Protein 9JDD (pdb70)

Structure (mmCIF, N/CA/C/O backbone):
data_9JDD
#
_entry.id   9JDD
#
_cell.length_a   117.385
_cell.length_b   117.385
_cell.length_c   141.493
_cell.angle_alpha   90.000
_cell.angle_beta   90.000
_cell.angle_gamma   120.000
#
_symmetry.space_group_name_H-M   'P 65 2 2'
#
loop_
_entity.id
_entity.type
_entity.pdbx_description
1 polymer 'Peptidase C39-like domain-containing protein'
2 polymer BtaiB
3 non-polymer GLYCEROL
4 non-polymer 'CALCIUM ION'
5 water water
#
loop_
_atom_site.group_PDB
_atom_site.id
_atom_site.type_symbol
_atom_site.label_atom_id
_atom_site.label_alt_id
_atom_site.label_comp_id
_atom_site.label_asym_id
_atom_site.label_entity_id
_atom_site.label_seq_id
_atom_site.pdbx_PDB_ins_code
_atom_site.Cartn_x
_atom_site.Cartn_y
_atom_site.Cartn_z
_atom_site.occupancy
_atom_site.B_iso_or_equiv
_atom_site.auth_seq_id
_atom_site.auth_comp_id
_atom_site.auth_asym_id
_atom_site.auth_atom_id
_atom_site.pdbx_PDB_model_num
ATOM 1 N N . GLY A 1 10 ? -69.90500 20.05000 -6.54200 1.000 62.06000 424 GLY A N 1
ATOM 2 C CA . GLY A 1 10 ? -70.15500 19.00200 -7.52400 1.000 62.83000 424 GLY A CA 1
ATOM 3 C C . GLY A 1 10 ? -69.13600 18.96800 -8.65400 1.000 66.14000 424 GLY A C 1
ATOM 4 O O . GLY A 1 10 ? -68.15300 19.70800 -8.61200 1.000 64.03000 424 GLY A O 1
ATOM 5 N N . VAL A 1 11 ? -69.35700 18.13100 -9.67600 1.000 59.39000 425 VAL A N 1
ATOM 6 C CA . VAL A 1 11 ? -68.42700 18.06600 -10.80400 1.000 53.19000 425 VAL A CA 1
ATOM 7 C C . VAL A 1 11 ? -68.71600 19.22700 -11.75300 1.000 61.27000 425 VAL A C 1
ATOM 8 O O . VAL A 1 11 ? -69.87200 19.64600 -11.92700 1.000 67.16000 425 VAL A O 1
ATOM 12 N N . CYS A 1 12 ? -67.65200 19.78500 -12.35200 1.000 50.46000 426 CYS A N 1
ATOM 13 C CA . CYS A 1 12 ? -67.81300 20.93400 -13.24800 1.000 47.73000 426 CYS A CA 1
ATOM 14 C C . CYS A 1 12 ? -68.32500 20.47500 -14.61200 1.000 48.31000 426 CYS A C 1
ATOM 15 O O . CYS A 1 12 ? -67.77300 19.51800 -15.18200 1.000 42.03000 426 CYS A O 1
ATOM 18 N N . PRO A 1 13 ? -69.35100 21.14900 -15.16700 1.000 48.90000 427 PRO A N 1
ATOM 19 C CA . PRO A 1 13 ? -69.83800 20.81300 -16.52700 1.000 56.95000 427 PRO A CA 1
ATOM 20 C C . PRO A 1 13 ? -68.77500 20.91600 -17.60400 1.000 60.03000 427 PRO A C 1
ATOM 21 O O . PRO A 1 13 ? -68.69700 20.05300 -18.49800 1.000 59.09000 427 PRO A O 1
ATOM 25 N N . LEU A 1 14 ? -67.94900 21.96800 -17.52400 1.000 47.99000 428 LEU A N 1
ATOM 26 C CA . LEU A 1 14 ? -66.98100 22.31300 -18.56300 1.000 42.71000 428 LEU A CA 1
ATOM 27 C C . LEU A 1 14 ? -65.79100 21.36300 -18.56000 1.000 51.75000 428 LEU A C 1
ATOM 28 O O . LEU A 1 14 ? -65.41000 20.83400 -19.60700 1.000 44.46000 428 LEU A O 1
ATOM 33 N N . CYS A 1 15 ? -65.14800 21.16900 -17.39600 1.000 47.62000 429 CYS A N 1
ATOM 34 C CA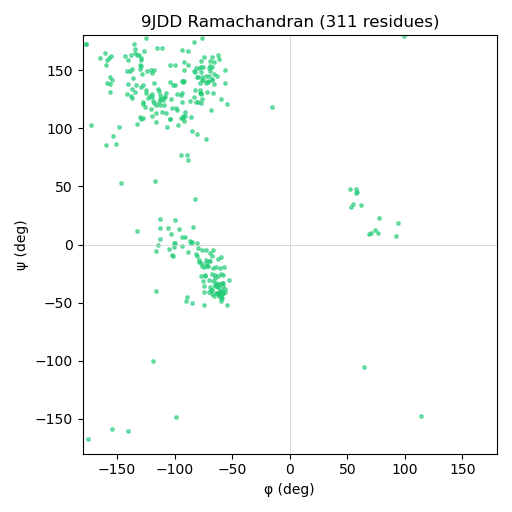 . CYS A 1 15 ? -63.92900 20.38300 -17.39400 1.000 35.92000 429 CYS A CA 1
ATOM 35 C C . CYS A 1 15 ? -64.16500 18.96500 -16.90600 1.000 41.25000 429 CYS A C 1
ATOM 36 O O . CYS A 1 15 ? -63.26100 18.13700 -17.02900 1.000 37.41000 429 CYS A O 1
ATOM 39 N N . GLY A 1 16 ? -65.34800 18.66500 -16.36000 1.000 43.60000 430 GLY A N 1
ATOM 40 C CA . GLY A 1 16 ? -65.60400 17.30000 -15.93400 1.000 42.88000 430 GLY A CA 1
ATOM 41 C C . GLY A 1 16 ? -64.89700 16.84600 -14.66800 1.000 62.04000 430 GLY A C 1
ATOM 42 O O . GLY A 1 16 ? -64.88300 15.63900 -14.38600 1.000 45.16000 430 GLY A O 1
ATOM 43 N N . LYS A 1 17 ? -64.30100 17.75700 -13.88600 1.000 41.78000 431 LYS A N 1
ATOM 44 C CA . LYS A 1 17 ? -63.68900 17.38900 -12.61000 1.000 37.58000 431 LYS A CA 1
ATOM 45 C C . LYS A 1 17 ? -64.18200 18.34300 -11.53300 1.000 31.89000 431 LYS A C 1
ATOM 46 O O . LYS A 1 17 ? -64.76100 19.38700 -11.83100 1.000 35.85000 431 LYS A O 1
ATOM 52 N N . LYS A 1 18 ? -64.01700 17.95800 -10.27200 1.000 33.81000 432 LYS A N 1
ATOM 53 C CA . LYS A 1 18 ? -64.34300 18.90600 -9.21000 1.000 34.94000 432 LYS A CA 1
ATOM 54 C C . LYS A 1 18 ? -63.28400 20.01100 -9.20000 1.000 24.42000 432 LYS A C 1
ATOM 55 O O . LYS A 1 18 ? -62.10500 19.75400 -9.45900 1.000 30.06000 432 LYS A O 1
ATOM 61 N N . HIS A 1 19 ? -63.71800 21.24800 -8.97700 1.000 29.42000 433 HIS A N 1
ATOM 62 C CA . HIS A 1 19 ? -62.76600 22.31000 -8.66100 1.000 28.30000 433 HIS A CA 1
ATOM 63 C C . HIS A 1 19 ? -62.31200 22.15200 -7.21200 1.000 28.37000 433 HIS A C 1
ATOM 64 O O . HIS A 1 19 ? -63.08900 21.73200 -6.34800 1.000 26.37000 433 HIS A O 1
ATOM 71 N N . ILE A 1 20 ? -61.03300 22.46400 -6.94700 1.000 20.89000 434 ILE A N 1
ATOM 72 C CA . ILE A 1 20 ? -60.42200 22.16600 -5.65500 1.000 22.16000 434 ILE A CA 1
ATOM 73 C C . ILE A 1 20 ? -59.66200 23.40700 -5.19500 1.000 20.95000 434 ILE A C 1
ATOM 74 O O . ILE A 1 20 ? -58.94900 24.01700 -5.99900 1.000 19.24000 434 ILE A O 1
ATOM 79 N N . ASP A 1 21 ? -59.77900 23.75400 -3.90900 1.000 19.02000 435 ASP A N 1
ATOM 80 C CA . ASP A 1 21 ? -58.97500 24.87400 -3.39000 1.000 24.16000 435 ASP A CA 1
ATOM 81 C C . ASP A 1 21 ? -58.69400 24.53200 -1.92900 1.000 19.96000 435 ASP A C 1
ATOM 82 O O . ASP A 1 21 ? -59.57600 24.63300 -1.07000 1.000 22.64000 435 ASP A O 1
ATOM 87 N N . LEU A 1 22 ? -57.50100 24.05300 -1.66900 1.000 15.28000 436 LEU A N 1
ATOM 88 C CA . LEU A 1 22 ? -57.11900 23.58400 -0.33900 1.000 15.52000 436 LEU A CA 1
ATOM 89 C C . LEU A 1 22 ? -56.61500 24.71900 0.55200 1.000 17.85000 436 LEU A C 1
ATOM 90 O O . LEU A 1 22 ? -56.22900 24.45200 1.69800 1.000 15.16000 436 LEU A O 1
ATOM 95 N N . ARG A 1 23 ? -56.59800 25.98200 0.06200 1.000 18.19000 437 ARG A N 1
ATOM 96 C CA . ARG A 1 23 ? -55.85100 27.01900 0.80800 1.000 18.89000 437 ARG A CA 1
ATOM 97 C C . ARG A 1 23 ? -56.42100 27.23000 2.19600 1.000 19.54000 437 ARG A C 1
ATOM 98 O O . ARG A 1 23 ? -55.67300 27.49100 3.15600 1.000 20.42000 437 ARG A O 1
ATOM 106 N N . SER A 1 24 ? -57.74800 27.14000 2.32700 1.000 18.15000 438 SER A N 1
ATOM 107 C CA . SER A 1 24 ? -58.35300 27.41200 3.64100 1.000 22.22000 438 SER A CA 1
ATOM 108 C C . SER A 1 24 ? -58.02100 26.31900 4.66200 1.000 28.92000 438 SER A C 1
ATOM 109 O O . SER A 1 24 ? -58.11500 26.54600 5.88000 1.000 24.83000 438 SER A O 1
ATOM 112 N N . LYS A 1 25 ? -57.52000 25.17400 4.21900 1.000 19.83000 439 LYS A N 1
ATOM 113 C CA . LYS A 1 25 ? -57.09300 24.13100 5.13200 1.000 24.84000 439 LYS A CA 1
ATOM 114 C C . LYS A 1 25 ? -55.58200 23.99200 5.27900 1.000 26.13000 439 LYS A C 1
ATOM 115 O O . LYS A 1 25 ? -55.13200 23.10000 6.00300 1.000 24.04000 439 LYS A O 1
ATOM 121 N N . ILE A 1 26 ? -54.78000 24.74700 4.53400 1.000 17.06000 440 ILE A N 1
ATOM 122 C CA . ILE A 1 26 ? -53.34300 24.54900 4.52300 1.000 14.82000 440 ILE A CA 1
ATOM 123 C C . ILE A 1 26 ? -52.73300 25.92600 4.74400 1.000 17.02000 440 ILE A C 1
ATOM 124 O O . ILE A 1 26 ? -52.76800 26.76500 3.84200 1.000 19.22000 440 ILE A O 1
ATOM 129 N N . ASP A 1 27 ? -52.13900 26.14000 5.90600 1.000 16.94000 441 ASP A N 1
ATOM 130 C CA . ASP A 1 27 ? -51.53800 27.45300 6.14000 1.000 19.39000 441 ASP A CA 1
ATOM 131 C C . ASP A 1 27 ? -50.33100 27.68500 5.23000 1.000 17.71000 441 ASP A C 1
ATOM 132 O O . ASP A 1 27 ? -49.53100 26.77800 4.96900 1.000 14.81000 441 ASP A O 1
ATOM 137 N N . TYR A 1 28 ? -50.21100 28.92400 4.74600 1.000 15.93000 442 TYR A N 1
ATOM 138 C CA . TYR A 1 28 ? -49.09700 29.36700 3.92100 1.000 16.94000 442 TYR A CA 1
ATOM 139 C C . TYR A 1 28 ? -47.86300 29.57300 4.79300 1.000 19.86000 442 TYR A C 1
ATOM 140 O O . TYR A 1 28 ? -47.97800 29.88100 5.97800 1.000 17.04000 442 TYR A O 1
ATOM 149 N N . GLN A 1 29 ? -46.66600 29.43200 4.20500 1.000 16.52000 443 GLN A N 1
ATOM 150 C CA . GLN A 1 29 ? -45.41700 29.76600 4.89300 1.000 15.24000 443 GLN A CA 1
ATOM 151 C C . GLN A 1 29 ? -44.49100 30.51800 3.93100 1.000 16.34000 443 GLN A C 1
ATOM 152 O O . GLN A 1 29 ? -44.19900 30.00600 2.85600 1.000 17.31000 443 GLN A O 1
ATOM 158 N N . THR A 1 30 ? -44.00800 31.70300 4.30000 1.000 13.99000 444 THR A N 1
ATOM 159 C CA . THR A 1 30 ? -42.96800 32.35000 3.47300 1.000 13.56000 444 THR A CA 1
ATOM 160 C C . THR A 1 30 ? -41.58900 31.79200 3.83700 1.000 13.19000 444 THR A C 1
ATOM 161 O O . THR A 1 30 ? -41.34300 31.41000 4.99900 1.000 16.37000 444 THR A O 1
ATOM 165 N N . GLN A 1 31 ? -40.67100 31.74700 2.85400 1.000 15.89000 445 GLN A N 1
ATOM 166 C CA . GLN A 1 31 ? -39.30400 31.40200 3.24000 1.000 13.28000 445 GLN A CA 1
ATOM 167 C C . GLN A 1 31 ? -38.60800 32.57000 3.95800 1.000 14.55000 445 GLN A C 1
ATOM 168 O O . GLN A 1 31 ? -37.57500 32.34900 4.60500 1.000 16.91000 445 GLN A O 1
ATOM 174 N N . PHE A 1 32 ? -39.09500 33.80800 3.81500 1.000 12.36000 446 PHE A N 1
ATOM 175 C CA . PHE A 1 32 ? -38.42400 34.97800 4.46700 1.000 13.09000 446 PHE A CA 1
ATOM 176 C C . PHE A 1 32 ? -38.99000 35.16100 5.87200 1.000 13.34000 446 PHE A C 1
ATOM 177 O O . PHE A 1 32 ? -39.79500 36.05900 6.16800 1.000 16.18000 446 PHE A O 1
ATOM 185 N N . ASP A 1 33 ? -38.58200 34.22700 6.74000 1.000 13.93000 447 ASP A N 1
ATOM 186 C CA . ASP A 1 33 ? -39.13200 34.08800 8.09100 1.000 16.86000 447 ASP A CA 1
ATOM 187 C C . ASP A 1 33 ? -37.96800 33.73400 9.00200 1.000 14.51000 447 ASP A C 1
ATOM 188 O O . ASP A 1 33 ? -37.17400 32.83200 8.69300 1.000 15.03000 447 ASP A O 1
ATOM 193 N N . SER A 1 34 ? -37.84400 34.46800 10.10700 1.000 16.77000 448 SER A N 1
ATOM 194 C CA . SER A 1 34 ? -36.73800 34.21700 11.03800 1.000 20.34000 448 SER A CA 1
ATOM 195 C C . SER A 1 34 ? -36.76700 32.79100 11.59600 1.000 19.42000 448 SER A C 1
ATOM 196 O O . SER A 1 34 ? -35.76100 32.31800 12.12700 1.000 18.95000 448 SER A O 1
ATOM 199 N N . ARG A 1 35 ? -37.85200 32.03200 11.38700 1.000 16.67000 449 ARG A N 1
ATOM 200 C CA . ARG A 1 35 ? -37.82800 30.65000 11.86100 1.000 16.87000 449 ARG A CA 1
ATOM 201 C C . ARG A 1 35 ? -36.81100 29.82400 11.09000 1.000 22.13000 449 ARG A C 1
ATOM 202 O O . ARG A 1 35 ? -36.41600 28.76400 11.55500 1.000 18.87000 449 ARG A O 1
ATOM 210 N N . PHE A 1 36 ? -36.39500 30.25700 9.89100 1.000 16.12000 450 PHE A N 1
ATOM 211 C CA . PHE A 1 36 ? -35.40100 29.54000 9.12500 1.000 18.76000 450 PHE A CA 1
ATOM 212 C C . PHE A 1 36 ? -33.99200 30.05800 9.38200 1.000 24.42000 450 PHE A C 1
ATOM 213 O O . PHE A 1 36 ? -33.04000 29.50100 8.81600 1.000 28.17000 450 PHE A O 1
ATOM 221 N N . GLY A 1 37 ? -33.84700 31.08900 10.22200 1.000 26.06000 451 GLY A N 1
ATOM 222 C CA . GLY A 1 37 ? -32.52700 31.54500 10.62200 1.000 17.78000 451 GLY A CA 1
ATOM 223 C C . GLY A 1 37 ? -32.22900 32.93500 10.09700 1.000 20.06000 451 GLY A C 1
ATOM 224 O O . GLY A 1 37 ? -33.14000 33.77000 9.95500 1.000 19.28000 451 GLY A O 1
ATOM 225 N N . THR A 1 38 ? -30.94300 33.18200 9.80300 1.000 20.41000 452 THR A N 1
ATOM 226 C CA . THR A 1 38 ? -30.46400 34.48500 9.34100 1.000 24.60000 452 THR A CA 1
ATOM 227 C C . THR A 1 38 ? -30.84900 34.69500 7.86700 1.000 17.15000 452 THR A C 1
ATOM 228 O O . THR A 1 38 ? -31.34100 33.78200 7.17000 1.000 13.37000 452 THR A O 1
ATOM 232 N N . LYS A 1 39 ? -30.50300 35.87400 7.33100 1.000 19.22000 453 LYS A N 1
ATOM 233 C CA . LYS A 1 39 ? -30.84000 36.13100 5.92700 1.000 20.50000 453 LYS A CA 1
ATOM 234 C C . LYS A 1 39 ? -30.21200 35.10500 5.01400 1.000 20.80000 453 LYS A C 1
ATOM 235 O O . LYS A 1 39 ? -30.82700 34.66300 4.03000 1.000 17.69000 453 LYS A O 1
ATOM 241 N N . LYS A 1 40 ? -28.92700 34.76100 5.26800 1.000 16.95000 454 LYS A N 1
ATOM 242 C CA . LYS A 1 40 ? -28.26700 33.79100 4.39300 1.000 22.38000 454 LYS A CA 1
ATOM 243 C C . LYS A 1 40 ? -28.96100 32.44700 4.44200 1.000 18.51000 454 LYS A C 1
ATOM 244 O O . LYS A 1 40 ? -28.91500 31.69300 3.46500 1.000 18.88000 454 LYS A O 1
ATOM 250 N N . GLU A 1 41 ? -29.50500 32.08300 5.59800 1.000 16.32000 455 GLU A N 1
ATOM 251 C CA . GLU A 1 41 ? -30.25500 30.82200 5.66700 1.000 19.06000 455 GLU A CA 1
ATOM 252 C C . GLU A 1 41 ? -31.62600 30.92800 5.00400 1.000 19.02000 455 GLU A C 1
ATOM 253 O O . GLU A 1 41 ? -32.05000 29.99900 4.31200 1.000 17.29000 455 GLU A O 1
ATOM 259 N N . GLN A 1 42 ? -32.31800 32.04200 5.20900 1.000 15.94000 456 GLN A N 1
ATOM 260 C CA . GLN A 1 42 ? -33.59300 32.28300 4.50600 1.000 16.60000 456 GLN A CA 1
ATOM 261 C C . GLN A 1 42 ? -33.40000 32.26900 3.00900 1.000 19.99000 456 GLN A C 1
ATOM 262 O O . GLN A 1 42 ? -34.27000 31.81500 2.25500 1.000 17.75000 456 GLN A O 1
ATOM 268 N N . ASN A 1 43 ? -32.29100 32.84000 2.55800 1.000 14.10000 457 ASN A N 1
ATOM 269 C CA . ASN A 1 43 ? -31.96100 32.85500 1.13400 1.000 17.03000 457 ASN A CA 1
ATOM 270 C C . ASN A 1 43 ? -31.99300 31.46900 0.49300 1.000 19.76000 457 ASN A C 1
ATOM 271 O O . ASN A 1 43 ? -32.28600 31.33700 -0.70600 1.000 18.37000 457 ASN A O 1
ATOM 276 N N . VAL A 1 44 ? -31.68900 30.42200 1.24000 1.000 16.80000 458 VAL A N 1
ATOM 277 C CA . VAL A 1 44 ? -31.71800 29.07400 0.67100 1.000 16.94000 458 VAL A CA 1
ATOM 278 C C . VAL A 1 44 ? -32.83600 28.24200 1.29300 1.000 18.10000 458 VAL A C 1
ATOM 279 O O . VAL A 1 44 ? -32.83600 27.01400 1.17400 1.000 20.84000 458 VAL A O 1
ATOM 283 N N . ALA A 1 45 ? -33.85100 28.87600 1.85800 1.000 17.45000 459 ALA A N 1
ATOM 284 C CA . ALA A 1 45 ? -34.87000 28.11400 2.59800 1.000 17.44000 459 ALA A CA 1
ATOM 285 C C . ALA A 1 45 ? -36.13900 27.77500 1.77600 1.000 17.96000 459 ALA A C 1
ATOM 286 O O . ALA A 1 45 ? -37.16700 27.38900 2.35500 1.000 16.29000 459 ALA A O 1
ATOM 288 N N . CYS A 1 46 ? -36.10500 27.93100 0.46400 1.000 14.36000 460 CYS A N 1
ATOM 289 C CA . CYS A 1 46 ? -37.31300 27.68200 -0.33100 1.000 17.36000 460 CYS A CA 1
ATOM 290 C C . CYS A 1 46 ? -37.87900 26.26800 -0.07400 1.000 16.73000 460 CYS A C 1
ATOM 291 O O . CYS A 1 46 ? -39.05900 26.09800 0.27600 1.000 15.26000 460 CYS A O 1
ATOM 294 N N . TYR A 1 47 ? -37.03600 25.25700 -0.19800 1.000 17.41000 461 TYR A N 1
ATOM 295 C CA . TYR A 1 47 ? -37.50000 23.88300 0.04200 1.000 18.69000 461 TYR A CA 1
ATOM 296 C C . TYR A 1 47 ? -38.02200 23.69400 1.45900 1.000 16.25000 461 TYR A C 1
ATOM 297 O O . TYR A 1 47 ? -39.07400 23.07500 1.67500 1.000 16.71000 461 TYR A O 1
ATOM 306 N N . LYS A 1 48 ? -37.31500 24.23300 2.45300 1.000 16.85000 462 LYS A N 1
ATOM 307 C CA . LYS A 1 48 ? -37.77100 24.10200 3.83900 1.000 17.58000 462 LYS A CA 1
ATOM 308 C C . LYS A 1 48 ? -39.13700 24.74300 4.06300 1.000 17.42000 462 LYS A C 1
ATOM 309 O O . LYS A 1 48 ? -39.93800 24.23300 4.84500 1.000 16.16000 462 LYS A O 1
ATOM 315 N N . ALA A 1 49 ? -39.38700 25.91300 3.45900 1.000 15.54000 463 ALA A N 1
ATOM 316 C CA . ALA A 1 49 ? -40.70600 26.52900 3.62700 1.000 16.39000 463 ALA A CA 1
ATOM 317 C C . ALA A 1 49 ? -41.79600 25.69900 2.92700 1.000 14.74000 463 ALA A C 1
ATOM 318 O O . ALA A 1 49 ? -42.92000 25.58700 3.43300 1.000 14.31000 463 ALA A O 1
ATOM 320 N N . CYS A 1 50 ? -41.51400 25.20400 1.70900 1.000 15.91000 464 CYS A N 1
ATOM 321 C CA . CYS A 1 50 ? -42.44500 24.27300 1.04300 1.000 15.45000 464 CYS A CA 1
ATOM 322 C C . CYS A 1 50 ? -42.72700 23.03500 1.91300 1.000 17.03000 464 CYS A C 1
ATOM 323 O O . CYS A 1 50 ? -43.86700 22.53400 1.94600 1.000 15.46000 464 CYS A O 1
ATOM 326 N N . LYS A 1 51 ? -41.70900 22.52500 2.60600 1.000 15.08000 465 LYS A N 1
ATOM 327 C CA . LYS A 1 51 ? -41.92100 21.36800 3.48500 1.000 15.31000 465 LYS A CA 1
ATOM 328 C C . LYS A 1 51 ? -42.79800 21.73400 4.68000 1.000 19.54000 465 LYS A C 1
ATOM 329 O O . LYS A 1 51 ? -43.61400 20.92900 5.11700 1.000 18.89000 465 LYS A O 1
ATOM 335 N N . VAL A 1 52 ? -42.63000 22.92000 5.25600 1.000 15.34000 466 VAL A N 1
ATOM 336 C CA . VAL A 1 52 ? -43.57700 23.35600 6.29000 1.000 14.67000 466 VAL A CA 1
ATOM 337 C C . VAL A 1 52 ? -45.01200 23.33000 5.74500 1.000 16.33000 466 VAL A C 1
ATOM 338 O O . VAL A 1 52 ? -45.96200 22.91400 6.44100 1.000 15.56000 466 VAL A O 1
ATOM 342 N N . ILE A 1 53 ? -45.21000 23.76500 4.50000 1.000 13.79000 467 ILE A N 1
ATOM 343 C CA . ILE A 1 53 ? -46.56500 23.72600 3.94500 1.000 12.74000 467 ILE A CA 1
ATOM 344 C C . ILE A 1 53 ? -47.06600 22.27700 3.83900 1.000 12.43000 467 ILE A C 1
ATOM 345 O O . ILE A 1 53 ? -48.24100 21.98000 4.16200 1.000 13.87000 467 ILE A O 1
ATOM 350 N N . LEU A 1 54 ? -46.18000 21.35500 3.39100 1.000 14.69000 468 LEU A N 1
ATOM 351 C CA . LEU A 1 54 ? -46.62000 19.95400 3.30900 1.000 16.25000 468 LEU A CA 1
ATOM 352 C C . LEU A 1 54 ? -46.99800 19.43600 4.70400 1.000 14.85000 468 LEU A C 1
ATOM 353 O O . LEU A 1 54 ? -48.01300 18.73800 4.84800 1.000 14.92000 468 LEU A O 1
ATOM 358 N N . THR A 1 55 ? -46.20700 19.77200 5.74700 1.000 15.72000 469 THR A N 1
ATOM 359 C CA . THR A 1 55 ? -46.61700 19.25900 7.07600 1.000 16.16000 469 THR A CA 1
ATOM 360 C C . THR A 1 55 ? -47.83200 20.01100 7.62200 1.000 18.05000 469 THR A C 1
ATOM 361 O O . THR A 1 55 ? -48.61400 19.42600 8.37500 1.000 17.11000 469 THR A O 1
ATOM 365 N N . ASN A 1 56 ? -48.05500 21.27300 7.24800 1.000 14.60000 470 ASN A N 1
ATOM 366 C CA . ASN A 1 56 ? -49.30800 21.95600 7.57500 1.000 17.75000 470 ASN A CA 1
ATOM 367 C C . ASN A 1 56 ? -50.50200 21.24000 6.98600 1.000 22.34000 470 ASN A C 1
ATOM 368 O O . ASN A 1 56 ? -51.61600 21.35200 7.50500 1.000 18.14000 470 ASN A O 1
ATOM 373 N N . ALA A 1 57 ? -50.29800 20.50000 5.91000 1.000 17.36000 471 ALA A N 1
ATOM 374 C CA . ALA A 1 57 ? -51.38100 19.75600 5.26800 1.000 20.32000 471 ALA A CA 1
ATOM 375 C C . ALA A 1 57 ? -51.52700 18.33600 5.82100 1.000 17.82000 471 ALA A C 1
ATOM 376 O O . ALA A 1 57 ? -52.28100 17.54000 5.24900 1.000 24.50000 471 ALA A O 1
ATOM 378 N N . GLY A 1 58 ? -50.78300 17.97800 6.87500 1.000 17.40000 472 GLY A N 1
ATOM 379 C CA . GLY A 1 58 ? -50.93700 16.67700 7.51500 1.000 16.74000 472 GLY A CA 1
ATOM 380 C C . GLY A 1 58 ? -50.02300 15.60600 6.97700 1.000 20.43000 472 GLY A C 1
ATOM 381 O O . GLY A 1 58 ? -50.12500 14.45800 7.41200 1.000 21.76000 472 GLY A O 1
ATOM 382 N N . LEU A 1 59 ? -49.06700 15.94900 6.10100 1.000 17.15000 473 LEU A N 1
ATOM 383 C CA . LEU A 1 59 ? -48.17600 14.93800 5.55400 1.000 14.72000 473 LEU A CA 1
ATOM 384 C C . LEU A 1 59 ? -46.93900 14.73400 6.44000 1.000 19.79000 473 LEU A C 1
ATOM 385 O O . LEU A 1 59 ? -46.56100 15.59400 7.26400 1.000 20.44000 473 LEU A O 1
ATOM 390 N N . SER A 1 60 ? -46.22400 13.64600 6.15700 1.000 18.54000 474 SER A N 1
ATOM 391 C CA . SER A 1 60 ? -45.00900 13.32400 6.90900 1.000 19.10000 474 SER A CA 1
ATOM 392 C C . SER A 1 60 ? -43.91100 14.35700 6.62600 1.000 23.07000 474 SER A C 1
ATOM 393 O O . SER A 1 60 ? -43.75600 14.82600 5.48000 1.000 22.53000 474 SER A O 1
ATOM 396 N N . PRO A 1 61 ? -43.12900 14.71600 7.64100 1.000 21.88000 475 PRO A N 1
ATOM 397 C CA . PRO A 1 61 ? -41.92700 15.53500 7.42000 1.000 23.45000 475 PRO A CA 1
ATOM 398 C C . PRO A 1 61 ? -40.87400 14.86100 6.54600 1.000 24.11000 475 PRO A C 1
ATOM 399 O O . PRO A 1 61 ? -39.93500 15.54700 6.11400 1.000 22.21000 475 PRO A O 1
ATOM 403 N N . ASN A 1 62 ? -40.99800 13.55800 6.27300 1.000 18.48000 476 ASN A N 1
ATOM 404 C CA . ASN A 1 62 ? -40.11200 12.87900 5.32800 1.000 27.28000 476 ASN A CA 1
ATOM 405 C C . ASN A 1 62 ? -40.60300 12.98900 3.89900 1.000 21.63000 476 ASN A C 1
ATOM 406 O O . ASN A 1 62 ? -39.95300 12.45000 2.99400 1.000 20.46000 476 ASN A O 1
ATOM 411 N N . SER A 1 63 ? -41.69200 13.71400 3.66500 1.000 20.38000 477 SER A N 1
ATOM 412 C CA . SER A 1 63 ? -42.19700 13.86900 2.29600 1.000 21.59000 477 SER A CA 1
ATOM 413 C C . SER A 1 63 ? -41.16800 14.55600 1.37600 1.000 16.28000 477 SER A C 1
ATOM 414 O O . SER A 1 63 ? -40.21400 15.23100 1.81500 1.000 19.52000 477 SER A O 1
ATOM 417 N N . ALA A 1 64 ? -41.37200 14.34700 0.07700 1.000 18.34000 478 ALA A N 1
ATOM 418 C CA . ALA A 1 64 ? -40.68000 15.05500 -0.99600 1.000 19.39000 478 ALA A CA 1
ATOM 419 C C . ALA A 1 64 ? -39.15400 14.91600 -0.94200 1.000 20.06000 478 ALA A C 1
ATOM 420 O O . ALA A 1 64 ? -38.42200 15.91900 -1.09500 1.000 20.91000 478 ALA A O 1
ATOM 422 N N . PRO A 1 65 ? -38.62600 13.69600 -0.76400 1.000 22.26000 479 PRO A N 1
ATOM 423 C CA . PRO A 1 65 ? -37.17700 13.50900 -0.83100 1.000 24.24000 479 PRO A CA 1
ATOM 424 C C . PRO A 1 65 ? -36.63700 13.73700 -2.24900 1.000 22.70000 479 PRO A C 1
ATOM 425 O O . PRO A 1 65 ? -37.34000 13.58700 -3.26000 1.000 22.85000 479 PRO A O 1
ATOM 429 N N . ASN A 1 66 ? -35.37200 14.14500 -2.30000 1.000 23.98000 480 ASN A N 1
ATOM 430 C CA . ASN A 1 66 ? -34.66300 14.29900 -3.57200 1.000 26.05000 480 ASN A CA 1
ATOM 431 C C . ASN A 1 66 ? -34.00700 12.95900 -3.91800 1.000 29.08000 480 ASN A C 1
ATOM 432 O O . ASN A 1 66 ? -32.81600 12.74700 -3.73200 1.000 31.07000 480 ASN A O 1
ATOM 437 N N . ASP A 1 67 ? -34.80200 12.01600 -4.39200 1.000 27.75000 481 ASP A N 1
ATOM 438 C CA . ASP A 1 67 ? -34.27700 10.67100 -4.63100 1.000 35.24000 481 ASP A CA 1
ATOM 439 C C . ASP A 1 67 ? -34.90800 10.18300 -5.92600 1.000 36.64000 481 ASP A C 1
ATOM 440 O O . ASP A 1 67 ? -35.46700 10.96700 -6.69900 1.000 29.71000 481 ASP A O 1
ATOM 445 N N . ASN A 1 68 ? -34.91000 8.87600 -6.14600 1.000 33.52000 482 ASN A N 1
ATOM 446 C CA . ASN A 1 68 ? -35.34300 8.41400 -7.45400 1.000 38.22000 482 ASN A CA 1
ATOM 447 C C . ASN A 1 68 ? -36.85100 8.26900 -7.53000 1.000 33.55000 482 ASN A C 1
ATOM 448 O O . ASN A 1 68 ? -37.35400 7.88700 -8.58600 1.000 34.28000 482 ASN A O 1
ATOM 453 N N . THR A 1 69 ? -37.59100 8.61300 -6.45900 1.000 28.84000 483 THR A N 1
ATOM 454 C CA . THR A 1 69 ? -39.04700 8.63800 -6.54700 1.000 21.25000 483 THR A CA 1
ATOM 455 C C . THR A 1 69 ? -39.55900 9.92700 -7.17800 1.000 21.01000 483 THR A C 1
ATOM 456 O O . THR A 1 69 ? -40.77100 10.02500 -7.41500 1.000 23.27000 483 THR A O 1
ATOM 460 N N . VAL A 1 70 ? -38.71100 10.93000 -7.42700 1.000 20.12000 484 VAL A N 1
ATOM 461 C CA . VAL A 1 70 ? -39.28800 12.15200 -8.02600 1.000 20.83000 484 VAL A CA 1
ATOM 462 C C . VAL A 1 70 ? -39.71600 11.82600 -9.45000 1.000 27.46000 484 VAL A C 1
ATOM 463 O O . VAL A 1 70 ? -39.16200 10.91200 -10.09600 1.000 25.51000 484 VAL A O 1
ATOM 467 N N . ILE A 1 71 ? -40.70500 12.56500 -9.95800 1.000 19.66000 485 ILE A N 1
ATOM 468 C CA . ILE A 1 71 ? -41.03200 12.51200 -11.38800 1.000 19.03000 485 ILE A CA 1
ATOM 469 C C . ILE A 1 71 ? -40.24300 13.61800 -12.09200 1.000 27.81000 485 ILE A C 1
ATOM 470 O O . ILE A 1 71 ? -40.50300 14.81100 -11.89400 1.000 19.78000 485 ILE A O 1
ATOM 475 N N . GLN A 1 72 ? -39.26000 13.23500 -12.90600 1.000 23.31000 486 GLN A N 1
ATOM 476 C CA . GLN A 1 72 ? -38.30900 14.18900 -13.48700 1.000 25.02000 486 GLN A CA 1
ATOM 477 C C . GLN A 1 72 ? -38.76600 14.54800 -14.89700 1.000 33.65000 486 GLN A C 1
ATOM 478 O O . GLN A 1 72 ? -38.60300 13.77300 -15.85200 1.000 21.59000 486 GLN A O 1
ATOM 484 N N . ILE A 1 73 ? -39.35900 15.71500 -15.03800 1.000 24.37000 487 ILE A N 1
ATOM 485 C CA . ILE A 1 73 ? -39.91300 16.11400 -16.33500 1.000 24.44000 487 ILE A CA 1
ATOM 486 C C . ILE A 1 73 ? -38.87200 16.84400 -17.18000 1.000 34.51000 487 ILE A C 1
ATOM 487 O O . ILE A 1 73 ? -38.73700 16.57700 -18.38500 1.000 29.71000 487 ILE A O 1
ATOM 492 N N . GLY A 1 74 ? -38.14800 17.78000 -16.56000 1.000 28.00000 488 GLY A N 1
ATOM 493 C CA . GLY A 1 74 ? -37.06800 18.48500 -17.25200 1.000 29.36000 488 GLY A CA 1
ATOM 494 C C . GLY A 1 74 ? -35.79200 17.65100 -17.22100 1.000 35.90000 488 GLY A C 1
ATOM 495 O O . GLY A 1 74 ? -35.37500 17.17100 -16.16300 1.000 37.26000 488 GLY A O 1
ATOM 496 N N . VAL A 1 75 ? -35.21100 17.42400 -18.39800 1.000 36.11000 489 VAL A N 1
ATOM 497 C CA . VAL A 1 75 ? -33.97400 16.67000 -18.59300 1.000 50.39000 489 VAL A CA 1
ATOM 498 C C . VAL A 1 75 ? -32.91100 17.59400 -19.19500 1.000 54.78000 489 VAL A C 1
ATOM 499 O O . VAL A 1 75 ? -33.23000 18.53400 -19.92800 1.000 63.07000 489 VAL A O 1
ATOM 503 N N . GLU A 1 76 ? -31.64100 17.33400 -18.89100 1.000 75.77000 490 GLU A N 1
ATOM 504 C CA . GLU A 1 76 ? -30.56300 18.15600 -19.47900 1.000 82.29000 490 GLU A CA 1
ATOM 505 C C . GLU A 1 76 ? -29.95800 17.56100 -20.75400 1.000 76.15000 490 GLU A C 1
ATOM 506 O O . GLU A 1 76 ? -29.23300 18.25400 -21.48200 1.000 89.12000 490 GLU A O 1
ATOM 512 N N . SER A 1 84 ? -28.78400 25.04500 -32.36600 1.000 65.45000 498 SER A N 1
ATOM 513 C CA . SER A 1 84 ? -30.00900 24.88200 -33.16600 1.000 75.49000 498 SER A CA 1
ATOM 514 C C . SER A 1 84 ? -30.83600 23.66500 -32.66400 1.000 82.10000 498 SER A C 1
ATOM 515 O O . SER A 1 84 ? -30.36100 22.51800 -32.70600 1.000 85.31000 498 SER A O 1
ATOM 518 N N . HIS A 1 85 ? -32.06600 23.92100 -32.19400 1.000 65.08000 499 HIS A N 1
ATOM 519 C CA . HIS A 1 85 ? -32.82000 22.92200 -31.44000 1.000 71.61000 499 HIS A CA 1
ATOM 520 C C . HIS A 1 85 ? -34.29800 23.30100 -31.33000 1.000 73.53000 499 HIS A C 1
ATOM 521 O O . HIS A 1 85 ? -34.68700 24.46600 -31.51500 1.000 45.75000 499 HIS A O 1
ATOM 528 N N . SER A 1 86 ? -35.11800 22.28200 -31.02500 1.000 71.86000 500 SER A N 1
ATOM 529 C CA . SER A 1 86 ? -36.53800 22.45600 -30.74100 1.000 71.12000 500 SER A CA 1
ATOM 530 C C . SER A 1 86 ? -36.74400 23.06100 -29.34200 1.000 69.14000 500 SER A C 1
ATOM 531 O O . SER A 1 86 ? -35.84500 23.02800 -28.48100 1.000 60.87000 500 SER A O 1
ATOM 534 N N . SER A 1 87 ? -37.95500 23.61900 -29.11900 1.000 61.14000 501 SER A N 1
ATOM 535 C CA . SER A 1 87 ? -38.29100 24.19600 -27.80700 1.000 58.71000 501 SER A CA 1
ATOM 536 C C . SER A 1 87 ? -38.50500 23.12700 -26.72000 1.000 61.67000 501 SER A C 1
ATOM 537 O O . SER A 1 87 ? -38.41400 23.44400 -25.52100 1.000 48.53000 501 SER A O 1
ATOM 540 N N . SER A 1 88 ? -38.75000 21.87000 -27.11200 1.000 61.05000 502 SER A N 1
ATOM 541 C CA . SER A 1 88 ? -39.13500 20.79000 -26.20400 1.000 65.57000 502 SER A CA 1
ATOM 542 C C . SER A 1 88 ? -38.00000 19.78600 -25.93900 1.000 67.82000 502 SER A C 1
ATOM 543 O O . SER A 1 88 ? -38.24500 18.69700 -25.38200 1.000 46.89000 502 SER A O 1
ATOM 546 N N . LEU A 1 89 ? -36.75800 20.15000 -26.29900 1.000 66.25000 503 LEU A N 1
ATOM 547 C CA . LEU A 1 89 ? -35.61300 19.24300 -26.21200 1.000 66.35000 503 LEU A CA 1
ATOM 548 C C . LEU A 1 89 ? -35.39300 18.71700 -24.78800 1.000 62.41000 503 LEU A C 1
ATOM 549 O O . LEU A 1 89 ? -34.95600 17.57600 -24.58800 1.000 50.68000 503 LEU A O 1
ATOM 554 N N . THR A 1 90 ? -35.69300 19.53000 -23.78500 1.000 56.92000 504 THR A N 1
ATOM 555 C CA . THR A 1 90 ? -35.39200 19.19400 -22.40600 1.000 47.46000 504 THR A CA 1
ATOM 556 C C . THR A 1 90 ? -36.63300 18.72600 -21.62700 1.000 39.31000 504 THR A C 1
ATOM 557 O O . THR A 1 90 ? -36.56500 18.62800 -20.39800 1.000 49.42000 504 THR A O 1
ATOM 561 N N . ILE A 1 91 ? -37.76500 18.49000 -22.29200 1.000 32.35000 505 ILE A N 1
ATOM 562 C CA . ILE A 1 91 ? -38.99900 18.07500 -21.63200 1.000 36.01000 505 ILE A CA 1
ATOM 563 C C . ILE A 1 91 ? -39.32200 16.66000 -22.06100 1.000 37.75000 505 ILE A C 1
ATOM 564 O O . ILE A 1 91 ? -39.49700 16.39500 -23.25200 1.000 32.42000 505 ILE A O 1
ATOM 569 N N . ASP A 1 92 ? -39.44700 15.76600 -21.08300 1.000 29.09000 506 ASP A N 1
ATOM 570 C CA . ASP A 1 92 ? -39.96700 14.41700 -21.29500 1.000 31.44000 506 ASP A CA 1
ATOM 571 C C . ASP A 1 92 ? -41.48700 14.47900 -21.20100 1.000 34.75000 506 ASP A C 1
ATOM 572 O O . ASP A 1 92 ? -42.04600 14.67500 -20.10900 1.000 29.85000 506 ASP A O 1
ATOM 577 N N . PHE A 1 93 ? -42.17500 14.31000 -22.32800 1.000 25.69000 507 PHE A N 1
ATOM 578 C CA . PHE A 1 93 ? -43.61800 14.53200 -22.32900 1.000 25.65000 507 PHE A CA 1
ATOM 579 C C . PHE A 1 93 ? -44.41000 13.42700 -21.64200 1.000 33.39000 507 PHE A C 1
ATOM 580 O O . PHE A 1 93 ? -45.53400 13.68000 -21.15200 1.000 28.64000 507 PHE A O 1
ATOM 588 N N . VAL A 1 94 ? -43.86600 12.20600 -21.60100 1.000 29.53000 508 VAL A N 1
ATOM 589 C CA . VAL A 1 94 ? -44.54600 11.14900 -20.86400 1.000 32.04000 508 VAL A CA 1
ATOM 590 C C . VAL A 1 94 ? -44.45700 11.43900 -19.37500 1.000 25.30000 508 VAL A C 1
ATOM 591 O O . VAL A 1 94 ? -45.42100 11.21500 -18.63600 1.000 26.51000 508 VAL A O 1
ATOM 595 N N . LYS A 1 95 ? -43.29500 11.89400 -18.92200 1.000 25.90000 509 LYS A N 1
ATOM 596 C CA . LYS A 1 95 ? -43.15900 12.25400 -17.51800 1.000 26.81000 509 LYS A CA 1
ATOM 597 C C . LYS A 1 95 ? -44.04800 13.43900 -17.19600 1.000 30.33000 509 LYS A C 1
ATOM 598 O O . LYS A 1 95 ? -44.61400 13.51300 -16.09200 1.000 25.01000 509 LYS A O 1
ATOM 604 N N . ALA A 1 96 ? -44.20900 14.37000 -18.15000 1.000 23.67000 510 ALA A N 1
ATOM 605 C CA . ALA A 1 96 ? -45.10500 15.49900 -17.90300 1.000 27.32000 510 ALA A CA 1
ATOM 606 C C . ALA A 1 96 ? -46.51200 14.99900 -17.61000 1.000 30.07000 510 ALA A C 1
ATOM 607 O O . ALA A 1 96 ? -47.19200 15.51000 -16.71100 1.000 23.19000 510 ALA A O 1
ATOM 609 N N . SER A 1 97 ? -46.98600 14.00100 -18.37900 1.000 24.10000 511 SER A N 1
ATOM 610 C CA . SER A 1 97 ? -48.33300 13.46700 -18.13200 1.000 21.91000 511 SER A CA 1
ATOM 611 C C . SER A 1 97 ? -48.39900 12.71900 -16.81400 1.000 15.71000 511 SER A C 1
ATOM 612 O O . SER A 1 97 ? -49.44100 12.75300 -16.14900 1.000 22.66000 511 SER A O 1
ATOM 615 N N . GLU A 1 98 ? -47.36100 11.97200 -16.48400 1.000 24.95000 512 GLU A N 1
ATOM 616 C CA . GLU A 1 98 ? -47.34800 11.30000 -15.19200 1.000 24.66000 512 GLU A CA 1
ATOM 617 C C . GLU A 1 98 ? -47.44100 12.29600 -14.05300 1.000 24.11000 512 GLU A C 1
ATOM 618 O O . GLU A 1 98 ? -48.13500 12.03200 -13.06600 1.000 22.59000 512 GLU A O 1
ATOM 624 N N . GLY A 1 99 ? -46.60800 13.34300 -14.10800 1.000 23.51000 513 GLY A N 1
ATOM 625 C CA . GLY A 1 99 ? -46.62100 14.34000 -13.03300 1.000 25.86000 513 GLY A CA 1
ATOM 626 C C . GLY A 1 99 ? -47.97800 15.00000 -12.91400 1.000 20.07000 513 GLY A C 1
ATOM 627 O O . GLY A 1 99 ? -48.50400 15.19300 -11.81200 1.000 19.98000 513 GLY A O 1
ATOM 628 N N . LEU A 1 100 ? -48.59200 15.30800 -14.05000 1.000 19.49000 514 LEU A N 1
ATOM 629 C CA . LEU A 1 100 ? -49.92700 15.89200 -14.04000 1.000 22.75000 514 LEU A CA 1
ATOM 630 C C . LEU A 1 100 ? -50.92600 14.96300 -13.34400 1.000 27.02000 514 LEU A C 1
ATOM 631 O O . LEU A 1 100 ? -51.76200 15.40500 -12.53600 1.000 17.36000 514 LEU A O 1
ATOM 636 N N . ASN A 1 101 ? -50.87900 13.66400 -13.69000 1.000 21.97000 515 ASN A N 1
ATOM 637 C CA . ASN A 1 101 ? -51.79800 12.69700 -13.08800 1.000 18.59000 515 ASN A CA 1
ATOM 638 C C . ASN A 1 101 ? -51.58400 12.61000 -11.56800 1.000 14.54000 515 ASN A C 1
ATOM 639 O O . ASN A 1 101 ? -52.55400 12.55300 -10.79100 1.000 18.54000 515 ASN A O 1
ATOM 644 N N . TYR A 1 102 ? -50.32700 12.59200 -11.13700 1.000 17.77000 516 TYR A N 1
ATOM 645 C CA . TYR A 1 102 ? -50.04900 12.50300 -9.70100 1.000 18.91000 516 TYR A CA 1
ATOM 646 C C . TYR A 1 102 ? -50.58500 13.74900 -8.98600 1.000 19.64000 516 TYR A C 1
ATOM 647 O O . TYR A 1 102 ? -51.23900 13.64800 -7.93500 1.000 17.55000 516 TYR A O 1
ATOM 656 N N . ILE A 1 103 ? -50.39300 14.92900 -9.60300 1.000 17.47000 517 ILE A N 1
ATOM 657 C CA . ILE A 1 103 ? -50.93700 16.16600 -9.01800 1.000 17.68000 517 ILE A CA 1
ATOM 658 C C . ILE A 1 103 ? -52.45500 16.07300 -8.89200 1.000 18.44000 517 ILE A C 1
ATOM 659 O O . ILE A 1 103 ? -53.03600 16.38800 -7.84200 1.000 16.29000 517 ILE A O 1
ATOM 664 N N . ASN A 1 104 ? -53.13300 15.61700 -9.94700 1.000 15.44000 518 ASN A N 1
ATOM 665 C CA . ASN A 1 104 ? -54.59900 15.54200 -9.88300 1.000 17.41000 518 ASN A CA 1
ATOM 666 C C . ASN A 1 104 ? -55.05200 14.61000 -8.77600 1.000 17.55000 518 ASN A C 1
ATOM 667 O O . ASN A 1 104 ? -55.99800 14.91100 -8.05500 1.000 19.36000 518 ASN A O 1
ATOM 672 N N . GLN A 1 105 ? -54.41500 13.45000 -8.65600 1.000 18.20000 519 GLN A N 1
ATOM 673 C CA . GLN A 1 105 ? -54.89700 12.48500 -7.68900 1.000 20.92000 519 GLN A CA 1
ATOM 674 C C . GLN A 1 105 ? -54.53400 12.86800 -6.24200 1.000 21.37000 519 GLN A C 1
ATOM 675 O O . GLN A 1 105 ? -55.33800 12.65300 -5.34900 1.000 17.56000 519 GLN A O 1
ATOM 681 N N . GLN A 1 106 ? -53.40900 13.53300 -6.00200 1.000 17.91000 520 GLN A N 1
ATOM 682 C CA . GLN A 1 106 ? -53.16200 14.06900 -4.65400 1.000 18.65000 520 GLN A CA 1
ATOM 683 C C . GLN A 1 106 ? -54.15900 15.16800 -4.29800 1.000 18.34000 520 GLN A C 1
ATOM 684 O O . GLN A 1 106 ? -54.70500 15.16900 -3.19900 1.000 18.80000 520 GLN A O 1
ATOM 690 N N . LEU A 1 107 ? -54.43600 16.11000 -5.21800 1.000 15.24000 521 LEU A N 1
ATOM 691 C CA . LEU A 1 107 ? -55.38100 17.17200 -4.88100 1.000 16.44000 521 LEU A CA 1
ATOM 692 C C . LEU A 1 107 ? -56.75800 16.59800 -4.60000 1.000 21.78000 521 LEU A C 1
ATOM 693 O O . LEU A 1 107 ? -57.45700 17.05300 -3.69700 1.000 19.62000 521 LEU A O 1
ATOM 698 N N . GLU A 1 108 ? -57.15300 15.56000 -5.34000 1.000 18.53000 522 GLU A N 1
ATOM 699 C CA . GLU A 1 108 ? -58.46600 14.95700 -5.11500 1.000 19.28000 522 GLU A CA 1
ATOM 700 C C . GLU A 1 108 ? -58.51000 14.18400 -3.80900 1.000 23.15000 522 GLU A C 1
ATOM 701 O O . GLU A 1 108 ? -59.59900 13.91500 -3.29400 1.000 24.82000 522 GLU A O 1
ATOM 707 N N . THR A 1 109 ? -57.36900 13.83200 -3.26400 1.000 17.44000 523 THR A N 1
ATOM 708 C CA . THR A 1 109 ? -57.30200 13.18400 -1.95000 1.000 20.51000 523 THR A CA 1
ATOM 709 C C . THR A 1 109 ? -57.21400 14.23200 -0.84000 1.000 27.36000 523 THR A C 1
ATOM 710 O O . THR A 1 109 ? -57.26600 13.88000 0.33300 1.000 25.20000 523 THR A O 1
ATOM 714 N N . GLY A 1 110 ? -57.08200 15.50600 -1.20000 1.000 21.62000 524 GLY A N 1
ATOM 715 C CA . GLY A 1 110 ? -56.98400 16.58600 -0.22100 1.000 18.90000 524 GLY A CA 1
ATOM 716 C C . GLY A 1 110 ? -55.58100 17.00200 0.15500 1.000 19.11000 524 GLY A C 1
ATOM 717 O O . GLY A 1 110 ? -55.39200 17.62000 1.23000 1.000 18.31000 524 GLY A O 1
ATOM 718 N N . TYR A 1 111 ? -54.57100 16.66500 -0.66300 1.000 18.32000 525 TYR A N 1
ATOM 719 C CA . TYR A 1 111 ? -53.20500 17.00600 -0.31900 1.000 18.04000 525 TYR A CA 1
ATOM 720 C C . TYR A 1 111 ? -52.56600 17.91600 -1.37100 1.000 16.84000 525 TYR A C 1
ATOM 721 O O . TYR A 1 111 ? -52.81700 17.74500 -2.56200 1.000 17.09000 525 TYR A O 1
ATOM 730 N N . PRO A 1 112 ? -51.66600 18.80800 -0.95600 1.000 15.52000 526 PRO A N 1
ATOM 731 C CA . PRO A 1 112 ? -50.90300 19.62800 -1.91500 1.000 16.75000 526 PRO A CA 1
ATOM 732 C C . PRO A 1 112 ? -49.70300 18.84200 -2.43400 1.000 16.57000 526 PRO A C 1
ATOM 733 O O . PRO A 1 112 ? -49.38100 17.75400 -1.95900 1.000 17.10000 526 PRO A O 1
ATOM 737 N N . ILE A 1 113 ? -49.00100 19.43100 -3.40300 1.000 13.69000 527 ILE A N 1
ATOM 738 C CA . ILE A 1 113 ? -47.84300 18.77500 -3.99200 1.000 15.21000 527 ILE A CA 1
ATOM 739 C C . ILE A 1 113 ? -46.70500 19.76700 -4.10000 1.000 16.46000 527 ILE A C 1
ATOM 740 O O . ILE A 1 113 ? -46.86900 20.81300 -4.73700 1.000 13.39000 527 ILE A O 1
ATOM 745 N N . LEU A 1 114 ? -45.52300 19.36300 -3.63500 1.000 14.74000 528 LEU A N 1
ATOM 746 C CA . LEU A 1 114 ? -44.30500 20.16500 -3.75200 1.000 16.44000 528 LEU A CA 1
ATOM 747 C C . LEU A 1 114 ? -43.66000 19.87000 -5.11400 1.000 18.18000 528 LEU A C 1
ATOM 748 O O . LEU A 1 114 ? -43.41300 18.70600 -5.44700 1.000 16.29000 528 LEU A O 1
ATOM 753 N N . VAL A 1 115 ? -43.44100 20.90400 -5.94100 1.000 15.63000 529 VAL A N 1
ATOM 754 C CA . VAL A 1 115 ? -42.88000 20.67500 -7.28300 1.000 15.10000 529 VAL A CA 1
ATOM 755 C C . VAL A 1 115 ? -41.70600 21.61400 -7.49200 1.000 17.16000 529 VAL A C 1
ATOM 756 O O . VAL A 1 115 ? -41.68900 22.73400 -6.96100 1.000 14.60000 529 VAL A O 1
ATOM 760 N N . GLY A 1 116 ? -40.74800 21.17700 -8.32000 1.000 15.20000 530 GLY A N 1
ATOM 761 C CA . GLY A 1 116 ? -39.61800 22.02400 -8.70700 1.000 16.26000 530 GLY A CA 1
ATOM 762 C C . GLY A 1 116 ? -39.95000 22.73900 -10.01600 1.000 16.83000 530 GLY A C 1
ATOM 763 O O . GLY A 1 116 ? -40.58400 22.16700 -10.91100 1.000 16.20000 530 GLY A O 1
ATOM 764 N N . VAL A 1 117 ? -39.54600 24.01700 -10.09800 1.000 16.41000 531 VAL A N 1
ATOM 765 C CA . VAL A 1 117 ? -39.81600 24.82000 -11.28900 1.000 16.24000 531 VAL A CA 1
ATOM 766 C C . VAL A 1 117 ? -38.50000 25.29200 -11.88700 1.000 18.28000 531 VAL A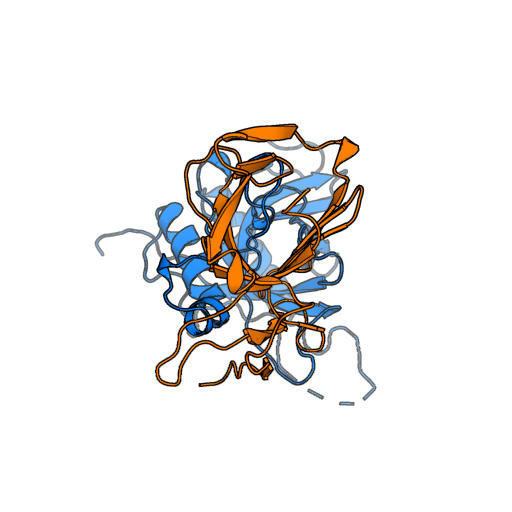 C 1
ATOM 767 O O . VAL A 1 117 ? -37.49500 25.46800 -11.18800 1.000 20.05000 531 VAL A O 1
ATOM 771 N N . ASP A 1 118 ? -38.51200 25.46700 -13.21800 1.000 15.56000 532 ASP A N 1
ATOM 772 C CA . ASP A 1 118 ? -37.43300 26.14500 -13.91900 1.000 19.25000 532 ASP A CA 1
ATOM 773 C C . ASP A 1 118 ? -38.02100 27.42100 -14.52200 1.000 17.27000 532 ASP A C 1
ATOM 774 O O . ASP A 1 118 ? -39.23400 27.61500 -14.50700 1.000 18.42000 532 ASP A O 1
ATOM 779 N N . TYR A 1 119 ? -37.16500 28.31900 -15.02800 1.000 17.06000 533 TYR A N 1
ATOM 780 C CA . TYR A 1 119 ? -37.61400 29.59400 -15.59400 1.000 17.44000 533 TYR A CA 1
ATOM 781 C C . TYR A 1 119 ? -37.67500 29.49900 -17.10700 1.000 19.03000 533 TYR A C 1
ATOM 782 O O . TYR A 1 119 ? -36.64200 29.28500 -17.75300 1.000 19.79000 533 TYR A O 1
ATOM 791 N N . LYS A 1 120 ? -38.86700 29.65400 -17.66100 1.000 19.46000 534 LYS A N 1
ATOM 792 C CA . LYS A 1 120 ? -38.98500 30.10000 -19.05400 1.000 19.47000 534 LYS A CA 1
ATOM 793 C C . LYS A 1 120 ? -38.43200 31.53000 -19.20200 1.000 19.93000 534 LYS A C 1
ATOM 794 O O . LYS A 1 120 ? -37.86300 31.89400 -20.23400 1.000 18.25000 534 LYS A O 1
ATOM 800 N N . ALA A 1 121 ? -38.63300 32.36500 -18.20000 1.000 17.02000 535 ALA A N 1
ATOM 801 C CA . ALA A 1 121 ? -38.17300 33.75600 -18.23600 1.000 13.32000 535 ALA A CA 1
ATOM 802 C C . ALA A 1 121 ? -38.05300 34.21400 -16.79400 1.000 17.30000 535 ALA A C 1
ATOM 803 O O . ALA A 1 121 ? -38.69100 33.64100 -15.89900 1.000 15.73000 535 ALA A O 1
ATOM 805 N N . GLY A 1 122 ? -37.28400 35.28000 -16.58600 1.000 12.05000 536 GLY A N 1
ATOM 806 C CA . GLY A 1 122 ? -37.22600 35.95800 -15.29800 1.000 14.21000 536 GLY A CA 1
ATOM 807 C C . GLY A 1 122 ? -36.39700 35.25900 -14.23900 1.000 17.74000 536 GLY A C 1
ATOM 808 O O . GLY A 1 122 ? -36.59000 35.51700 -13.04900 1.000 19.94000 536 GLY A O 1
ATOM 809 N N . SER A 1 123 ? -35.45600 34.41400 -14.62900 1.000 17.84000 537 SER A N 1
ATOM 810 C CA . SER A 1 123 ? -34.54800 33.83800 -13.64400 1.000 16.67000 537 SER A CA 1
ATOM 811 C C . SER A 1 123 ? -33.82900 34.94900 -12.87600 1.000 20.67000 537 SER A C 1
ATOM 812 O O . SER A 1 123 ? -33.38800 35.93000 -13.48000 1.000 19.01000 537 SER A O 1
ATOM 815 N N . PRO A 1 124 ? -33.65100 34.81400 -11.56300 1.000 19.55000 538 PRO A N 1
ATOM 816 C CA . PRO A 1 124 ? -32.92700 35.87100 -10.80800 1.000 18.91000 538 PRO A CA 1
ATOM 817 C C . PRO A 1 124 ? -31.43600 35.86900 -11.07700 1.000 21.35000 538 PRO A C 1
ATOM 818 O O . PRO A 1 124 ? -30.74900 36.84700 -10.76700 1.000 21.83000 538 PRO A O 1
ATOM 822 N N . ASN A 1 125 ? -30.92100 34.81800 -11.69100 1.000 23.80000 539 ASN A N 1
ATOM 823 C CA . ASN A 1 125 ? -29.49800 34.72400 -11.97200 1.000 28.14000 539 ASN A CA 1
ATOM 824 C C . ASN A 1 125 ? -29.32700 33.71600 -13.08700 1.000 40.53000 539 ASN A C 1
ATOM 825 O O . ASN A 1 125 ? -29.17500 32.51900 -12.81700 1.000 54.08000 539 ASN A O 1
ATOM 830 N N . SER A 1 126 ? -29.44700 34.15500 -14.33800 1.000 29.54000 540 SER A N 1
ATOM 831 C CA . SER A 1 126 ? -29.30400 33.18900 -15.45500 1.000 62.42000 540 SER A CA 1
ATOM 832 C C . SER A 1 126 ? -27.97700 32.43000 -15.47900 1.000 64.64000 540 SER A C 1
ATOM 833 O O . SER A 1 126 ? -27.89200 31.39500 -16.16500 1.000 63.89000 540 SER A O 1
ATOM 836 N N . ASP A 1 127 ? -26.93800 32.92600 -14.79400 1.000 51.84000 541 ASP A N 1
ATOM 837 C CA . ASP A 1 127 ? -25.66000 32.23100 -14.78300 1.000 50.34000 541 ASP A CA 1
ATOM 838 C C . ASP A 1 127 ? -25.63800 30.99600 -13.88200 1.000 52.36000 541 ASP A C 1
ATOM 839 O O . ASP A 1 127 ? -24.62000 30.29800 -13.85100 1.000 62.76000 541 ASP A O 1
ATOM 844 N N . LYS A 1 128 ? -26.70400 30.72300 -13.13600 1.000 51.32000 542 LYS A N 1
ATOM 845 C CA . LYS A 1 128 ? -26.74800 29.63200 -12.17400 1.000 52.19000 542 LYS A CA 1
ATOM 846 C C . LYS A 1 128 ? -28.05500 28.87200 -12.34000 1.000 57.81000 542 LYS A C 1
ATOM 847 O O . LYS A 1 128 ? -28.99500 29.35400 -12.97200 1.000 54.50000 542 LYS A O 1
ATOM 853 N N . THR A 1 129 ? -28.11600 27.67400 -11.76500 1.000 65.26000 543 THR A N 1
ATOM 854 C CA . THR A 1 129 ? -29.36100 26.91900 -11.80400 1.000 70.95000 543 THR A CA 1
ATOM 855 C C . THR A 1 129 ? -29.89400 26.70600 -10.38700 1.000 62.84000 543 THR A C 1
ATOM 856 O O . THR A 1 129 ? -30.15900 25.56200 -9.99000 1.000 75.62000 543 THR A O 1
ATOM 860 N N . THR A 1 130 ? -30.07100 27.80000 -9.62500 1.000 55.59000 544 THR A N 1
ATOM 861 C CA . THR A 1 130 ? -30.56800 27.69600 -8.24600 1.000 59.64000 544 THR A CA 1
ATOM 862 C C . THR A 1 130 ? -31.95500 27.04600 -8.20900 1.000 51.56000 544 THR A C 1
ATOM 863 O O . THR A 1 130 ? -32.89800 27.50400 -8.88100 1.000 39.23000 544 THR A O 1
ATOM 867 N N . ASP A 1 131 ? -32.07300 25.97900 -7.41800 1.000 37.98000 545 ASP A N 1
ATOM 868 C CA . ASP A 1 131 ? -33.33700 25.25900 -7.33200 1.000 36.70000 545 ASP A CA 1
ATOM 869 C C . ASP A 1 131 ? -34.44500 26.09200 -6.70200 1.000 22.74000 545 ASP A C 1
ATOM 870 O O . ASP A 1 131 ? -34.24600 26.80100 -5.71300 1.000 32.81000 545 ASP A O 1
ATOM 875 N N . HIS A 1 132 ? -35.61700 25.99200 -7.29900 1.000 20.11000 546 HIS A N 1
ATOM 876 C CA . HIS A 1 132 ? -36.74100 26.70900 -6.73300 1.000 21.57000 546 HIS A CA 1
ATOM 877 C C . HIS A 1 132 ? -37.93000 25.75800 -6.74400 1.000 16.93000 546 HIS A C 1
ATOM 878 O O . HIS A 1 132 ? -38.06200 24.92000 -7.65800 1.000 17.48000 546 HIS A O 1
ATOM 885 N N . PHE A 1 133 ? -38.75800 25.84600 -5.68500 1.000 16.32000 547 PHE A N 1
ATOM 886 C CA . PHE A 1 133 ? -39.92200 24.99500 -5.52700 1.000 17.19000 547 PHE A CA 1
ATOM 887 C C . PHE A 1 133 ? -41.15300 25.83600 -5.22700 1.000 16.35000 547 PHE A C 1
ATOM 888 O O . PHE A 1 133 ? -41.05100 26.91600 -4.64000 1.000 15.90000 547 PHE A O 1
ATOM 896 N N . ILE A 1 134 ? -42.31800 25.31000 -5.59400 1.000 14.98000 548 ILE A N 1
ATOM 897 C CA . ILE A 1 134 ? -43.60800 25.89200 -5.22300 1.000 12.65000 548 ILE A CA 1
ATOM 898 C C . ILE A 1 134 ? -44.47100 24.73400 -4.77400 1.000 12.81000 548 ILE A C 1
ATOM 899 O O . ILE A 1 134 ? -44.08700 23.57200 -4.89600 1.000 16.40000 548 ILE A O 1
ATOM 904 N N . VAL A 1 135 ? -45.65000 25.05500 -4.24000 1.000 14.09000 549 VAL A N 1
ATOM 905 C CA . VAL A 1 135 ? -46.52000 23.99500 -3.73400 1.000 13.87000 549 VAL A CA 1
ATOM 906 C C . VAL A 1 135 ? -47.86000 24.17800 -4.37600 1.000 16.75000 549 VAL A C 1
ATOM 907 O O . VAL A 1 135 ? -48.48500 25.22500 -4.20200 1.000 13.52000 549 VAL A O 1
ATOM 911 N N . ILE A 1 136 ? -48.33800 23.15500 -5.07400 1.000 12.59000 550 ILE A N 1
ATOM 912 C CA . ILE A 1 136 ? -49.65300 23.26700 -5.72500 1.000 12.15000 550 ILE A CA 1
ATOM 913 C C . ILE A 1 136 ? -50.74900 22.96400 -4.70400 1.000 11.14000 550 ILE A C 1
ATOM 914 O O . ILE A 1 136 ? -50.67300 21.93800 -4.00400 1.000 14.54000 550 ILE A O 1
ATOM 919 N N . VAL A 1 137 ? -51.78100 23.81000 -4.66100 1.000 12.85000 551 VAL A N 1
ATOM 920 C CA . VAL A 1 137 ? -52.83200 23.71700 -3.60400 1.000 14.62000 551 VAL A CA 1
ATOM 921 C C . VAL A 1 137 ? -54.27100 23.79200 -4.15800 1.000 16.43000 551 VAL A C 1
ATOM 922 O O . VAL A 1 137 ? -55.19400 23.91800 -3.36400 1.000 16.55000 551 VAL A O 1
ATOM 926 N N . GLY A 1 138 ? -54.44400 23.68800 -5.46800 1.000 14.13000 552 GLY A N 1
ATOM 927 C CA . GLY A 1 138 ? -55.78800 23.81000 -6.03300 1.000 13.18000 552 GLY A CA 1
ATOM 928 C C . GLY A 1 138 ? -55.86700 23.60900 -7.53300 1.000 19.96000 552 GLY A C 1
ATOM 929 O O . GLY A 1 138 ? -54.82600 23.54000 -8.18300 1.000 16.69000 552 GLY A O 1
ATOM 930 N N . ARG A 1 139 ? -57.09200 23.56300 -8.03400 1.000 15.13000 553 ARG A N 1
ATOM 931 C CA . ARG A 1 139 ? -57.31900 23.31700 -9.47100 1.000 15.83000 553 ARG A CA 1
ATOM 932 C C . ARG A 1 139 ? -58.70600 23.81700 -9.85800 1.000 15.77000 553 ARG A C 1
ATOM 933 O O . ARG A 1 139 ? -59.65200 23.61700 -9.09100 1.000 19.34000 553 ARG A O 1
ATOM 941 N N . GLY A 1 140 ? -58.78100 24.44300 -11.01300 1.000 17.26000 554 GLY A N 1
ATOM 942 C CA . GLY A 1 140 ? -60.09100 24.84200 -11.53200 1.000 23.98000 554 GLY A CA 1
ATOM 943 C C . GLY A 1 140 ? -60.03100 24.93300 -13.04100 1.000 26.66000 554 GLY A C 1
ATOM 944 O O . GLY A 1 140 ? -59.11900 24.35800 -13.65000 1.000 20.13000 554 GLY A O 1
ATOM 945 N N . CYS A 1 141 ? -60.96200 25.68400 -13.60100 1.000 26.39000 555 CYS A N 1
ATOM 946 C CA . CYS A 1 141 ? -60.91900 25.88700 -15.05800 1.000 23.80000 555 CYS A CA 1
ATOM 947 C C . CYS A 1 141 ? -61.68300 27.13700 -15.46300 1.000 26.78000 555 CYS A C 1
ATOM 948 O O . CYS A 1 141 ? -62.49800 27.61500 -14.67300 1.000 34.25000 555 CYS A O 1
ATOM 951 N N . LYS A 1 142 ? -61.35400 27.64900 -16.63200 1.000 30.49000 556 LYS A N 1
ATOM 952 C CA . LYS A 1 142 ? -62.12100 28.75500 -17.23600 1.000 42.38000 556 LYS A CA 1
ATOM 953 C C . LYS A 1 142 ? -62.42500 28.25400 -18.64700 1.000 34.17000 556 LYS A C 1
ATOM 954 O O . LYS A 1 142 ? -61.49100 28.10600 -19.42300 1.000 34.27000 556 LYS A O 1
ATOM 960 N N . ASN A 1 143 ? -63.67400 27.90100 -18.90200 1.000 36.14000 557 ASN A N 1
ATOM 961 C CA . ASN A 1 143 ? -64.07200 27.41100 -20.24500 1.000 44.60000 557 ASN A CA 1
ATOM 962 C C . ASN A 1 143 ? -63.24000 26.17500 -20.60900 1.000 46.58000 557 ASN A C 1
ATOM 963 O O . ASN A 1 143 ? -62.74400 26.12700 -21.74100 1.000 44.17000 557 ASN A O 1
ATOM 968 N N . ASN A 1 144 ? -63.08100 25.24100 -19.66800 1.000 36.83000 558 ASN A N 1
ATOM 969 C CA . ASN A 1 144 ? -62.33500 23.97300 -19.90200 1.000 42.75000 558 ASN A CA 1
ATOM 970 C C . ASN A 1 144 ? -60.83100 24.23800 -20.02900 1.000 45.72000 558 ASN A C 1
ATOM 971 O O . ASN A 1 144 ? -60.11500 23.31700 -20.43400 1.000 48.90000 558 ASN A O 1
ATOM 976 N N . GLU A 1 145 ? -60.37300 25.45000 -19.72700 1.000 35.97000 559 GLU A N 1
ATOM 977 C CA . GLU A 1 145 ? -58.91100 25.69000 -19.69200 1.000 35.27000 559 GLU A CA 1
ATOM 978 C C . GLU A 1 145 ? -58.48500 25.45600 -18.24200 1.000 29.81000 559 GLU A C 1
ATOM 979 O O . GLU A 1 145 ? -58.82400 26.28100 -17.39800 1.000 24.22000 559 GLU A O 1
ATOM 985 N N . VAL A 1 146 ? -57.77000 24.36600 -17.99600 1.000 24.55000 560 VAL A N 1
ATOM 986 C CA . VAL A 1 146 ? -57.45700 24.00100 -16.59000 1.000 20.67000 560 VAL A CA 1
ATOM 987 C C . VAL A 1 146 ? -56.32000 24.85200 -16.02100 1.000 18.93000 560 VAL A C 1
ATOM 988 O O . VAL A 1 146 ? -55.35300 25.10400 -16.72700 1.000 19.38000 560 VAL A O 1
ATOM 992 N N . TYR A 1 147 ? -56.48500 25.25700 -14.76700 1.000 21.14000 561 TYR A N 1
ATOM 993 C CA . TYR A 1 147 ? -55.39700 25.97100 -14.06700 1.000 22.00000 561 TYR A CA 1
ATOM 994 C C . TYR A 1 147 ? -55.15900 25.30100 -12.71800 1.000 22.22000 561 TYR A C 1
ATOM 995 O O . TYR A 1 147 ? -56.06300 24.61700 -12.21800 1.000 18.21000 561 TYR A O 1
ATOM 1004 N N . TYR A 1 148 ? -53.97500 25.51400 -12.16000 1.000 18.96000 562 TYR A N 1
ATOM 1005 C CA . TYR A 1 148 ? -53.63000 24.99600 -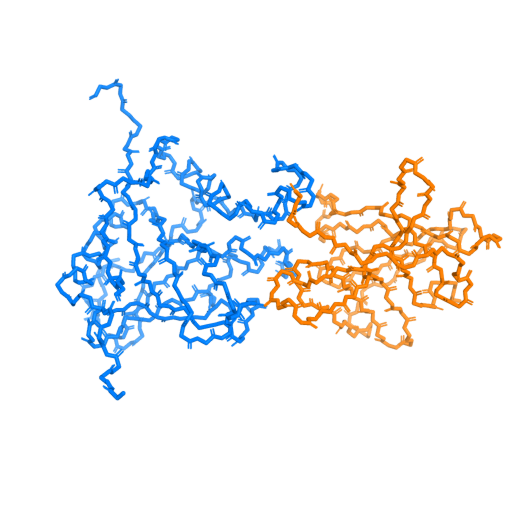10.81600 1.000 15.03000 562 TYR A CA 1
ATOM 1006 C C . TYR A 1 148 ? -53.16600 26.17500 -9.95100 1.000 19.72000 562 TYR A C 1
ATOM 1007 O O . TYR A 1 148 ? -52.36100 26.97500 -10.42800 1.000 19.03000 562 TYR A O 1
ATOM 1016 N N . LEU A 1 149 ? -53.68700 26.26700 -8.73700 1.000 14.50000 563 LEU A N 1
ATOM 1017 C CA . LEU A 1 149 ? -53.25100 27.30900 -7.78700 1.000 13.65000 563 LEU A CA 1
ATOM 1018 C C . LEU A 1 149 ? -51.97200 26.82900 -7.10300 1.000 18.16000 563 LEU A C 1
ATOM 1019 O O . LEU A 1 149 ? -51.83900 25.62700 -6.86900 1.000 15.43000 563 LEU A O 1
ATOM 1024 N N . PHE A 1 150 ? -51.11000 27.76900 -6.75900 1.000 14.39000 564 PHE A N 1
ATOM 1025 C CA . PHE A 1 150 ? -49.91000 27.38400 -5.99700 1.000 14.35000 564 PHE A CA 1
ATOM 1026 C C . PHE A 1 150 ? -49.55400 28.40400 -4.91500 1.000 13.52000 564 PHE A C 1
ATOM 1027 O O . PHE A 1 150 ? -50.01600 29.53600 -4.97400 1.000 15.99000 564 PHE A O 1
ATOM 1035 N N . TYR A 1 151 ? -48.79300 27.95200 -3.93800 1.000 14.70000 565 TYR A N 1
ATOM 1036 C CA . TYR A 1 151 ? -48.24500 28.84700 -2.90000 1.000 14.12000 565 TYR A CA 1
ATOM 1037 C C . TYR A 1 151 ? -46.80900 29.16300 -3.33100 1.000 16.45000 565 TYR A C 1
ATOM 1038 O O . TYR A 1 151 ? -46.06700 28.21800 -3.64000 1.000 13.49000 565 TYR A O 1
ATOM 1047 N N . GLU A 1 152 ? -46.45800 30.44000 -3.36300 1.000 13.18000 566 GLU A N 1
ATOM 1048 C CA . GLU A 1 152 ? -45.09100 30.88700 -3.69400 1.000 13.69000 566 GLU A CA 1
ATOM 1049 C C . GLU A 1 152 ? -44.41200 31.29100 -2.37900 1.000 14.52000 566 GLU A C 1
ATOM 1050 O O . GLU A 1 152 ? -44.82600 32.28600 -1.80400 1.000 13.51000 566 GLU A O 1
ATOM 1056 N N . VAL A 1 153 ? -43.46400 30.49100 -1.90500 1.000 13.65000 567 VAL A N 1
ATOM 1057 C CA . VAL A 1 153 ? -42.76300 30.79600 -0.62300 1.000 14.17000 567 VAL A CA 1
ATOM 1058 C C . VAL A 1 153 ? -41.69400 31.86900 -0.86500 1.000 18.90000 567 VAL A C 1
ATOM 1059 O O . VAL A 1 153 ? -41.24800 32.46100 0.11100 1.000 13.63000 567 VAL A O 1
ATOM 1063 N N . GLY A 1 154 ? -41.34500 32.11100 -2.12700 1.000 14.77000 568 GLY A N 1
ATOM 1064 C CA . GLY A 1 154 ? -40.28000 33.05500 -2.49300 1.000 15.23000 568 GLY A CA 1
ATOM 1065 C C . GLY A 1 154 ? -40.69700 34.50800 -2.52500 1.000 12.33000 568 GLY A C 1
ATOM 1066 O O . GLY A 1 154 ? -40.22800 35.22300 -3.41000 1.000 16.32000 568 GLY A O 1
ATOM 1067 N N . THR A 1 155 ? -41.52400 34.92100 -1.58400 1.000 13.25000 569 THR A N 1
ATOM 1068 C CA . THR A 1 155 ? -41.91600 36.33800 -1.43800 1.000 15.41000 569 THR A CA 1
ATOM 1069 C C . THR A 1 155 ? -42.35000 36.57200 0.00900 1.000 14.13000 569 THR A C 1
ATOM 1070 O O . THR A 1 155 ? -42.92500 35.66100 0.59200 1.000 16.27000 569 THR A O 1
ATOM 1074 N N . GLY A 1 156 ? -42.04500 37.74500 0.53200 1.000 11.19000 570 GLY A N 1
ATOM 1075 C CA . GLY A 1 156 ? -42.50100 38.14500 1.86800 1.000 13.89000 570 GLY A CA 1
ATOM 1076 C C . GLY A 1 156 ? -43.49400 39.29400 1.77300 1.000 16.28000 570 GLY A C 1
ATOM 1077 O O . GLY A 1 156 ? -43.90600 39.79800 2.80800 1.000 17.97000 570 GLY A O 1
ATOM 1078 N N . GLN A 1 157 ? -43.86400 39.68000 0.54700 1.000 16.33000 571 GLN A N 1
ATOM 1079 C CA . GLN A 1 157 ? -44.74700 40.83800 0.44600 1.000 12.86000 571 GLN A CA 1
ATOM 1080 C C . GLN A 1 157 ? -46.11000 40.47600 0.98400 1.000 20.42000 571 GLN A C 1
ATOM 1081 O O . GLN A 1 157 ? -46.54600 39.33000 0.85700 1.000 17.35000 571 GLN A O 1
ATOM 1087 N N . GLN A 1 158 ? -46.79600 41.47200 1.53800 1.000 14.52000 572 GLN A N 1
ATOM 1088 C CA . GLN A 1 158 ? -48.15600 41.28700 2.06500 1.000 17.37000 572 GLN A CA 1
ATOM 1089 C C . GLN A 1 158 ? -49.11100 42.26000 1.43000 1.000 19.83000 572 GLN A C 1
ATOM 1090 O O . GLN A 1 158 ? -48.74400 43.40400 1.06200 1.000 20.01000 572 GLN A O 1
ATOM 1096 N N . GLU A 1 159 ? -50.35000 41.82100 1.31700 1.000 16.55000 573 GLU A N 1
ATOM 1097 C CA . GLU A 1 159 ? -51.35400 42.70500 0.74700 1.000 18.26000 573 GLU A CA 1
ATOM 1098 C C . GLU A 1 159 ? -52.74100 42.28200 1.24600 1.000 21.55000 573 GLU A C 1
ATOM 1099 O O . GLU A 1 159 ? -53.01200 41.09300 1.32900 1.000 16.64000 573 GLU A O 1
ATOM 1105 N N . ASN A 1 160 ? -53.60000 43.25800 1.60400 1.000 20.07000 574 ASN A N 1
ATOM 1106 C CA . ASN A 1 160 ? -54.95300 42.93700 2.06200 1.000 21.94000 574 ASN A CA 1
ATOM 1107 C C . ASN A 1 160 ? -54.92000 41.95900 3.24500 1.000 30.39000 574 ASN A C 1
ATOM 1108 O O . ASN A 1 160 ? -55.77400 41.08300 3.37700 1.000 30.37000 574 ASN A O 1
ATOM 1113 N N . GLY A 1 161 ? -53.90800 42.09600 4.10200 1.000 21.91000 575 GLY A N 1
ATOM 1114 C CA . GLY A 1 161 ? -53.77900 41.31300 5.29400 1.000 26.54000 575 GLY A CA 1
ATOM 1115 C C . GLY A 1 161 ? -53.29100 39.89300 5.10600 1.000 27.60000 575 GLY A C 1
ATOM 1116 O O . GLY A 1 161 ? -53.28200 39.13300 6.07300 1.000 28.53000 575 GLY A O 1
ATOM 1117 N N . GLN A 1 162 ? -52.82400 39.52000 3.92000 1.000 20.44000 576 GLN A N 1
ATOM 1118 C CA . GLN A 1 162 ? -52.28200 38.17400 3.67700 1.000 22.76000 576 GLN A CA 1
ATOM 1119 C C . GLN A 1 162 ? -50.98200 38.23900 2.90400 1.000 19.11000 576 GLN A C 1
ATOM 1120 O O . GLN A 1 162 ? -50.66500 39.25600 2.30600 1.000 19.43000 576 GLN A O 1
ATOM 1126 N N . TYR A 1 163 ? -50.26500 37.12100 2.83300 1.000 15.30000 577 TYR A N 1
ATOM 1127 C CA . TYR A 1 163 ? -49.03600 37.12000 2.03900 1.000 18.40000 577 TYR A CA 1
ATOM 1128 C C . TYR A 1 163 ? -49.40700 37.05200 0.55600 1.000 14.61000 577 TYR A C 1
ATOM 1129 O O . TYR A 1 163 ? -50.36400 36.36600 0.18100 1.000 15.28000 577 TYR A O 1
ATOM 1138 N N . LYS A 1 164 ? -48.65400 37.78800 -0.29000 1.000 13.30000 578 LYS A N 1
ATOM 1139 C CA . LYS A 1 164 ? -48.88900 37.70500 -1.72900 1.000 13.47000 578 LYS A CA 1
ATOM 1140 C C . LYS A 1 164 ? -48.71800 36.28300 -2.25200 1.000 12.67000 578 LYS A C 1
ATOM 1141 O O . LYS A 1 164 ? -49.38600 35.89000 -3.25200 1.000 14.65000 578 LYS A O 1
ATOM 1147 N N . GLY A 1 165 ? -47.81500 35.52500 -1.65300 1.000 13.50000 579 GLY A N 1
ATOM 1148 C CA . GLY A 1 165 ? -47.54300 34.13900 -2.14400 1.000 13.36000 579 GLY A CA 1
ATOM 1149 C C . GLY A 1 165 ? -48.69500 33.17600 -1.89800 1.000 13.86000 579 GLY A C 1
ATOM 1150 O O . GLY A 1 165 ? -48.64400 32.04100 -2.41600 1.000 16.11000 579 GLY A O 1
ATOM 1151 N N . ALA A 1 166 ? -49.74200 33.61700 -1.14200 1.000 13.83000 580 ALA A N 1
ATOM 1152 C CA . ALA A 1 166 ? -50.99400 32.85100 -0.97700 1.000 17.21000 580 ALA A CA 1
ATOM 1153 C C . ALA A 1 166 ? -52.13500 33.32700 -1.87600 1.000 16.71000 580 ALA A C 1
ATOM 1154 O O . ALA A 1 166 ? -53.24000 32.77000 -1.81200 1.000 21.29000 580 ALA A O 1
ATOM 1156 N N . HIS A 1 167 ? -51.91200 34.33400 -2.71400 1.000 14.02000 581 HIS A N 1
ATOM 1157 C CA . HIS A 1 167 ? -52.96900 34.93100 -3.51500 1.000 15.50000 581 HIS A CA 1
ATOM 1158 C C . HIS A 1 167 ? -53.44500 33.98500 -4.61900 1.000 19.67000 581 HIS A C 1
ATOM 1159 O O . HIS A 1 167 ? -52.67200 33.20500 -5.18100 1.000 14.13000 581 HIS A O 1
ATOM 1166 N N . GLU A 1 168 ? -54.71800 34.14200 -5.01400 1.000 18.31000 582 GLU A N 1
ATOM 1167 C CA . GLU A 1 168 ? -55.24600 33.25200 -6.06300 1.000 21.33000 582 GLU A CA 1
ATOM 1168 C C . GLU A 1 168 ? -54.66100 33.50100 -7.44900 1.000 25.94000 582 GLU A C 1
ATOM 1169 O O . GLU A 1 168 ? -54.86200 32.66900 -8.34900 1.000 19.86000 582 GLU A O 1
ATOM 1175 N N . ASN A 1 169 ? -53.97000 34.62700 -7.68200 1.000 20.08000 583 ASN A N 1
ATOM 1176 C CA . ASN A 1 169 ? -53.34700 34.83900 -8.98900 1.000 16.44000 583 ASN A CA 1
ATOM 1177 C C . ASN A 1 169 ? -52.03000 34.08100 -9.15300 1.000 19.80000 583 ASN A C 1
ATOM 1178 O O . ASN A 1 169 ? -51.43700 34.14900 -10.23400 1.000 17.94000 583 ASN A O 1
ATOM 1183 N N . ASN A 1 170 ? -51.54600 33.36500 -8.11300 1.000 15.73000 584 ASN A N 1
ATOM 1184 C CA . ASN A 1 170 ? -50.48500 32.37500 -8.29800 1.000 14.23000 584 ASN A CA 1
ATOM 1185 C C . ASN A 1 170 ? -51.09400 31.16600 -9.00300 1.000 15.68000 584 ASN A C 1
ATOM 1186 O O . ASN A 1 170 ? -51.58900 30.23000 -8.34700 1.000 13.36000 584 ASN A O 1
ATOM 1191 N N . LYS A 1 171 ? -51.04200 31.18200 -10.33100 1.000 16.40000 585 LYS A N 1
ATOM 1192 C CA . LYS A 1 171 ? -51.72000 30.16400 -11.14600 1.000 20.31000 585 LYS A CA 1
ATOM 1193 C C . LYS A 1 171 ? -50.75200 29.58900 -12.15300 1.000 15.08000 585 LYS A C 1
ATOM 1194 O O . LYS A 1 171 ? -50.05200 30.33500 -12.85100 1.000 18.37000 585 LYS A O 1
ATOM 1200 N N . LEU A 1 172 ? -50.77800 28.25200 -12.27700 1.000 14.66000 586 LEU A N 1
ATOM 1201 C CA . LEU A 1 172 ? -50.12800 27.52900 -13.38000 1.000 15.76000 586 LEU A CA 1
ATOM 1202 C C . LEU A 1 172 ? -51.24200 27.15900 -14.34700 1.000 19.93000 586 LEU A C 1
ATOM 1203 O O . LEU A 1 172 ? -52.32600 26.74600 -13.90900 1.000 21.60000 586 LEU A O 1
ATOM 1208 N N . TYR A 1 173 ? -50.98900 27.32300 -15.64100 1.000 16.68000 587 TYR A N 1
ATOM 1209 C CA . TYR A 1 173 ? -51.96500 26.94000 -16.66400 1.000 18.71000 587 TYR A CA 1
ATOM 1210 C C . TYR A 1 173 ? -51.51100 25.64400 -17.29800 1.000 20.33000 587 TYR A C 1
ATOM 1211 O O . TYR A 1 173 ? -50.32900 25.48100 -17.59500 1.000 19.37000 587 TYR A O 1
ATOM 1220 N N . LEU A 1 174 ? -52.47200 24.74900 -17.56000 1.000 19.16000 588 LEU A N 1
ATOM 1221 C CA . LEU A 1 174 ? -52.17400 23.47800 -18.21200 1.000 18.58000 588 LEU A CA 1
ATOM 1222 C C . LEU A 1 174 ? -52.04600 23.72500 -19.70500 1.000 21.35000 588 LEU A C 1
ATOM 1223 O O . LEU A 1 174 ? -52.98500 24.22000 -20.32900 1.000 22.96000 588 LEU A O 1
ATOM 1228 N N . LYS A 1 175 ? -50.91900 23.37300 -20.26400 1.000 17.60000 589 LYS A N 1
ATOM 1229 C CA . LYS A 1 175 ? -50.67600 23.58500 -21.69300 1.000 26.95000 589 LYS A CA 1
ATOM 1230 C C . LYS A 1 175 ? -51.05300 22.32500 -22.50700 1.000 36.24000 589 LYS A C 1
ATOM 1231 O O . LYS A 1 175 ? -51.28100 21.22800 -21.96800 1.000 25.60000 589 LYS A O 1
ATOM 1237 N N . LYS A 1 176 ? -51.12700 22.50300 -23.83500 1.000 32.32000 590 LYS A N 1
ATOM 1238 C CA . LYS A 1 176 ? -51.52900 21.40500 -24.71300 1.000 41.31000 590 LYS A CA 1
ATOM 1239 C C . LYS A 1 176 ? -50.58600 20.21100 -24.61400 1.000 30.28000 590 LYS A C 1
ATOM 1240 O O . LYS A 1 176 ? -51.02700 19.06700 -24.70300 1.000 38.33000 590 LYS A O 1
ATOM 1246 N N . ASP A 1 177 ? -49.30800 20.43200 -24.39700 1.000 32.25000 591 ASP A N 1
ATOM 1247 C CA . ASP A 1 177 ? -48.38700 19.31200 -24.22700 1.000 30.27000 591 ASP A CA 1
ATOM 1248 C C . ASP A 1 177 ? -48.35000 18.75100 -22.78700 1.000 31.77000 591 ASP A C 1
ATOM 1249 O O . ASP A 1 177 ? -47.41100 18.02000 -22.42900 1.000 28.56000 591 ASP A O 1
ATOM 1254 N N . ASN A 1 178 ? -49.33000 19.10400 -21.95200 1.000 24.56000 592 ASN A N 1
ATOM 1255 C CA . ASN A 1 178 ? -49.45900 18.68300 -20.56400 1.000 27.11000 592 ASN A CA 1
ATOM 1256 C C . ASN A 1 178 ? -48.40000 19.24700 -19.61000 1.000 23.93000 592 ASN A C 1
ATOM 1257 O O . ASN A 1 178 ? -48.34500 18.80400 -18.43900 1.000 25.26000 592 ASN A O 1
ATOM 1262 N N . THR A 1 179 ? -47.57600 20.19600 -20.03800 1.000 19.51000 593 THR A N 1
ATOM 1263 C CA . THR A 1 179 ? -46.77000 20.93700 -19.05100 1.000 20.53000 593 THR A CA 1
ATOM 1264 C C . THR A 1 179 ? -47.61000 21.99300 -18.29700 1.000 18.90000 593 THR A C 1
ATOM 1265 O O . THR A 1 179 ? -48.65400 22.45400 -18.75200 1.000 21.27000 593 THR A O 1
ATOM 1269 N N . LEU A 1 180 ? -47.11500 22.37500 -17.11700 1.000 18.99000 594 LEU A N 1
ATOM 1270 C CA . LEU A 1 180 ? -47.72800 23.38000 -16.25800 1.000 18.65000 594 LEU A CA 1
ATOM 1271 C C . LEU A 1 180 ? -46.83500 24.61800 -16.26000 1.000 19.15000 594 LEU A C 1
ATOM 1272 O O . LEU A 1 180 ? -45.63900 24.50900 -15.94600 1.000 15.84000 594 LEU A O 1
ATOM 1277 N N . GLN A 1 181 ? -47.41100 25.78400 -16.61500 1.000 14.42000 595 GLN A N 1
ATOM 1278 C CA . GLN A 1 181 ? -46.61400 26.99900 -16.78200 1.000 15.23000 595 GLN A CA 1
ATOM 1279 C C . GLN A 1 181 ? -47.38200 28.18700 -16.21700 1.000 18.49000 595 GLN A C 1
ATOM 1280 O O . GLN A 1 181 ? -48.60100 28.31500 -16.44300 1.000 17.51000 595 GLN A O 1
ATOM 1286 N N . GLY A 1 182 ? -46.68600 29.07900 -15.50500 1.000 17.71000 596 GLY A N 1
ATOM 1287 C CA . GLY A 1 182 ? -47.42700 30.23900 -14.98900 1.000 17.68000 596 GLY A CA 1
ATOM 1288 C C . GLY A 1 182 ? -46.50700 31.22400 -14.30100 1.000 15.12000 596 GLY A C 1
ATOM 1289 O O . GLY A 1 182 ? -45.28700 31.08800 -14.35600 1.000 17.91000 596 GLY A O 1
ATOM 1290 N N . THR A 1 183 ? -47.12700 32.17200 -13.57100 1.000 17.36000 597 THR A N 1
ATOM 1291 C CA . THR A 1 183 ? -46.47400 33.41600 -13.08200 1.000 17.02000 597 THR A CA 1
ATOM 1292 C C . THR A 1 183 ? -46.90700 33.64600 -11.65400 1.000 17.27000 597 THR A C 1
ATOM 1293 O O . THR A 1 183 ? -48.11200 33.60300 -11.39100 1.000 17.61000 597 THR A O 1
ATOM 1297 N N . PRO A 1 184 ? -45.98600 33.96100 -10.73000 1.000 15.09000 598 PRO A N 1
ATOM 1298 C CA . PRO A 1 184 ? -46.40800 34.28400 -9.36000 1.000 15.34000 598 PRO A CA 1
ATOM 1299 C C . PRO A 1 184 ? -46.92700 35.72100 -9.29000 1.000 15.80000 598 PRO A C 1
ATOM 1300 O O . PRO A 1 184 ? -46.50400 36.62100 -10.03700 1.000 16.65000 598 PRO A O 1
ATOM 1304 N N . TYR A 1 185 ? -47.82100 35.93300 -8.34900 1.000 15.19000 599 TYR A N 1
ATOM 1305 C CA . TYR A 1 185 ? -48.46900 37.22800 -8.17800 1.000 13.38000 599 TYR A CA 1
ATOM 1306 C C . TYR A 1 185 ? -47.47700 38.34900 -7.78000 1.000 15.88000 599 TYR A C 1
ATOM 1307 O O . TYR A 1 185 ? -47.70300 39.51900 -8.10000 1.000 16.06000 599 TYR A O 1
ATOM 1316 N N . HIS A 1 186 ? -46.43300 38.02600 -7.02000 1.000 12.94000 600 HIS A N 1
ATOM 1317 C CA . HIS A 1 186 ? -45.50300 39.04800 -6.51400 1.000 15.23000 600 HIS A CA 1
ATOM 1318 C C . HIS A 1 186 ? -44.47300 39.46300 -7.55000 1.000 19.21000 600 HIS A C 1
ATOM 1319 O O . HIS A 1 186 ? -43.72600 40.42200 -7.28900 1.000 16.84000 600 HIS A O 1
ATOM 1326 N N . ASN A 1 187 ? -44.36700 38.75300 -8.68600 1.000 14.38000 601 ASN A N 1
ATOM 1327 C CA . ASN A 1 187 ? -43.24200 39.07200 -9.60000 1.000 14.39000 601 ASN A CA 1
ATOM 1328 C C . ASN A 1 187 ? -43.67100 38.68100 -11.01500 1.000 12.83000 601 ASN A C 1
ATOM 1329 O O . ASN A 1 187 ? -43.47600 37.54400 -11.44300 1.000 15.77000 601 ASN A O 1
ATOM 1334 N N . SER A 1 188 ? -44.22500 39.65500 -11.73700 1.000 14.71000 602 SER A N 1
ATOM 1335 C CA . SER A 1 188 ? -44.73300 39.39800 -13.08400 1.000 14.96000 602 SER A CA 1
ATOM 1336 C C . SER A 1 188 ? -43.62000 39.06700 -14.08400 1.000 16.71000 602 SER A C 1
ATOM 1337 O O . SER A 1 188 ? -43.92700 38.63300 -15.20900 1.000 15.79000 602 SER A O 1
ATOM 1340 N N . ASN A 1 189 ? -42.34000 39.23300 -13.71600 1.000 15.35000 603 ASN A N 1
ATOM 1341 C CA . ASN A 1 189 ? -41.27000 38.81000 -14.63400 1.000 17.19000 603 ASN A CA 1
ATOM 1342 C C . ASN A 1 189 ? -41.04000 37.30400 -14.64600 1.000 16.80000 603 ASN A C 1
ATOM 1343 O O . ASN A 1 189 ? -40.51700 36.76900 -15.63800 1.000 15.38000 603 ASN A O 1
ATOM 1348 N N . LYS A 1 190 ? -41.35200 36.61100 -13.54700 1.000 15.45000 604 LYS A N 1
ATOM 1349 C CA . LYS A 1 190 ? -41.02800 35.18300 -13.44300 1.000 14.15000 604 LYS A CA 1
ATOM 1350 C C . LYS A 1 190 ? -42.01400 34.36600 -14.23000 1.000 15.68000 604 LYS A C 1
ATOM 1351 O O . LYS A 1 190 ? -43.21600 34.55600 -14.07700 1.000 15.89000 604 LYS A O 1
ATOM 1357 N N . LYS A 1 191 ? -41.51600 33.45600 -15.07100 1.000 12.18000 605 LYS A N 1
ATOM 1358 C CA . LYS A 1 191 ? -42.36400 32.55900 -15.84800 1.000 15.98000 605 LYS A CA 1
ATOM 1359 C C . LYS A 1 191 ? -41.85500 31.15700 -15.57400 1.000 13.46000 605 LYS A C 1
ATOM 1360 O O . LYS A 1 191 ? -40.73000 30.82500 -15.96500 1.000 17.09000 605 LYS A O 1
ATOM 1366 N N . TYR A 1 192 ? -42.64200 30.38000 -14.82200 1.000 13.97000 606 TYR A N 1
ATOM 1367 C CA . TYR A 1 192 ? -42.24000 29.05900 -14.39100 1.000 13.83000 606 TYR A CA 1
ATOM 1368 C C . TYR A 1 192 ? -42.69900 28.01000 -15.37500 1.000 14.08000 606 TYR A C 1
ATOM 1369 O O . TYR A 1 192 ? -43.78500 28.12300 -15.93000 1.000 15.42000 606 TYR A O 1
ATOM 1378 N N . ILE A 1 193 ? -41.94200 26.91800 -15.47100 1.000 15.31000 607 ILE A N 1
ATOM 1379 C CA . ILE A 1 193 ? -42.45700 25.65900 -15.99800 1.000 14.69000 607 ILE A CA 1
ATOM 1380 C C . ILE A 1 193 ? -42.14300 24.58700 -14.95400 1.000 14.59000 607 ILE A C 1
ATOM 1381 O O . ILE A 1 193 ? -41.05500 24.59400 -14.36400 1.000 16.29000 607 ILE A O 1
ATOM 1386 N N . VAL A 1 194 ? -43.09600 23.70400 -14.68300 1.000 15.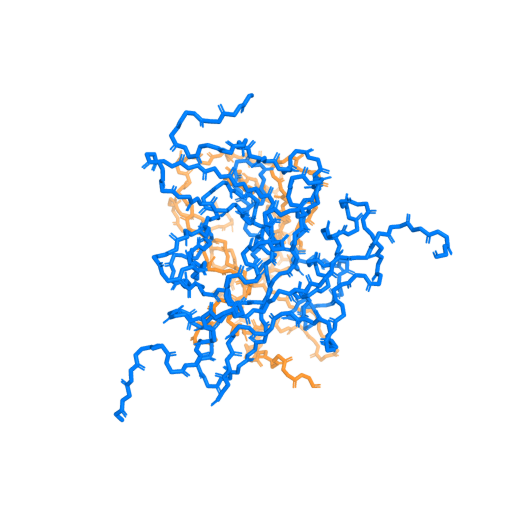68000 608 VAL A N 1
ATOM 1387 C CA . VAL A 1 194 ? -42.86000 22.66000 -13.67100 1.000 16.60000 608 VAL A CA 1
ATOM 1388 C C . VAL A 1 194 ? -41.98300 21.55800 -14.27100 1.000 16.18000 608 VAL A C 1
ATOM 1389 O O . VAL A 1 194 ? -42.35400 20.94600 -15.28400 1.000 18.35000 608 VAL A O 1
ATOM 1393 N N . VAL A 1 195 ? -40.83300 21.29800 -13.65500 1.000 16.22000 609 VAL A N 1
ATOM 1394 C CA . VAL A 1 195 ? -39.88200 20.33100 -14.19300 1.000 16.52000 609 VAL A CA 1
ATOM 1395 C C . VAL A 1 195 ? -39.66500 19.12500 -13.28900 1.000 24.50000 609 VAL A C 1
ATOM 1396 O O . VAL A 1 195 ? -38.96300 18.18600 -13.70500 1.000 20.14000 609 VAL A O 1
ATOM 1400 N N . GLN A 1 196 ? -40.23900 19.09100 -12.07300 1.000 18.75000 610 GLN A N 1
ATOM 1401 C CA . GLN A 1 196 ? -39.98800 17.95800 -11.16800 1.000 16.91000 610 GLN A CA 1
ATOM 1402 C C . GLN A 1 196 ? -41.15400 17.86200 -10.20200 1.000 23.18000 610 GLN A C 1
ATOM 1403 O O . GLN A 1 196 ? -41.54800 18.87600 -9.63600 1.000 21.98000 610 GLN A O 1
ATOM 1409 N N . ILE A 1 197 ? -41.71300 16.67900 -10.01800 1.000 15.70000 611 ILE A N 1
ATOM 1410 C CA . ILE A 1 197 ? -42.77700 16.45200 -9.02600 1.000 16.95000 611 ILE A CA 1
ATOM 1411 C C . ILE A 1 197 ? -42.16300 15.62400 -7.90800 1.000 22.00000 611 ILE A C 1
ATOM 1412 O O . ILE A 1 197 ? -41.50300 14.61700 -8.19200 1.000 22.68000 611 ILE A O 1
ATOM 1417 N N . ARG A 1 198 ? -42.29000 16.07800 -6.64100 1.000 18.16000 612 ARG A N 1
ATOM 1418 C CA . ARG A 1 198 ? -41.83800 15.27600 -5.50300 1.000 16.91000 612 ARG A CA 1
ATOM 1419 C C . ARG A 1 198 ? -43.01500 14.56000 -4.83700 1.000 18.15000 612 ARG A C 1
ATOM 1420 O O . ARG A 1 198 ? -44.16400 14.96500 -4.98200 1.000 17.28000 612 ARG A O 1
ATOM 1428 N N . LYS A 1 199 ? -42.72900 13.43200 -4.16600 1.000 15.44000 613 LYS A N 1
ATOM 1429 C CA . LYS A 1 199 ? -43.80200 12.53000 -3.69800 1.000 18.67000 613 LYS A CA 1
ATOM 1430 C C . LYS A 1 199 ? -44.21500 12.85900 -2.27400 1.000 20.36000 613 LYS A C 1
ATOM 1431 O O . LYS A 1 199 ? -43.35900 13.08700 -1.40100 1.000 21.16000 613 LYS A O 1
ATOM 1437 N N . ASN A 1 200 ? -45.51700 12.80300 -2.02900 1.000 17.38000 614 ASN A N 1
ATOM 1438 C CA . ASN A 1 200 ? -46.00800 12.89600 -0.65500 1.000 19.37000 614 ASN A CA 1
ATOM 1439 C C . ASN A 1 200 ? -45.87900 11.58300 0.08300 1.000 25.97000 614 ASN A C 1
ATOM 1440 O O . ASN A 1 200 ? -46.02200 10.52100 -0.51900 1.000 22.53000 614 ASN A O 1
ATOM 1445 N N . ILE A 1 201 ? -45.56600 11.66000 1.37300 1.000 18.92000 615 ILE A N 1
ATOM 1446 C CA . ILE A 1 201 ? -45.53300 10.46900 2.25000 1.000 21.42000 615 ILE A CA 1
ATOM 1447 C C . ILE A 1 201 ? -46.58700 10.67900 3.33600 1.000 30.05000 615 ILE A C 1
ATOM 1448 O O . ILE A 1 201 ? -46.60100 11.72900 3.99000 1.000 21.49000 615 ILE A O 1
ATOM 1453 N N . LEU A 1 202 ? -47.55500 9.75900 3.43600 1.000 25.16000 616 LEU A N 1
ATOM 1454 C CA . LEU A 1 202 ? -48.57200 9.92300 4.47700 1.000 26.86000 616 LEU A CA 1
ATOM 1455 C C . LEU A 1 202 ? -48.01500 9.72400 5.88700 1.000 25.91000 616 LEU A C 1
ATOM 1456 O O . LEU A 1 202 ? -46.95000 9.12300 6.11100 1.000 32.45000 616 LEU A O 1
ATOM 1461 N N . SER A 1 203 ? -48.74400 10.30500 6.84900 1.000 33.43000 617 SER A N 1
ATOM 1462 C CA . SER A 1 203 ? -48.46500 10.15100 8.28600 1.000 45.42000 617 SER A CA 1
ATOM 1463 C C . SER A 1 203 ? -49.05700 8.81400 8.73200 1.000 38.82000 617 SER A C 1
ATOM 1464 O O . SER A 1 203 ? -50.26200 8.72200 8.99500 1.000 38.62000 617 SER A O 1
ATOM 1467 N N . LEU A 1 204 ? -48.21400 7.77100 8.74300 1.000 46.34000 618 LEU A N 1
ATOM 1468 C CA . LEU A 1 204 ? -48.61200 6.39400 9.04000 1.000 46.79000 618 LEU A CA 1
ATOM 1469 C C . LEU A 1 204 ? -47.53100 5.78900 9.92200 1.000 58.82000 618 LEU A C 1
ATOM 1470 O O . LEU A 1 204 ? -46.35800 6.16700 9.82000 1.000 51.92000 618 LEU A O 1
ATOM 1475 N N . GLU A 1 205 ? -47.93800 4.85600 10.80600 1.000 55.77000 619 GLU A N 1
ATOM 1476 C CA . GLU A 1 205 ? -46.99300 4.22500 11.73300 1.000 54.81000 619 GLU A CA 1
ATOM 1477 C C . GLU A 1 205 ? -46.01400 3.29600 11.01700 1.000 64.85000 619 GLU A C 1
ATOM 1478 O O . GLU A 1 205 ? -44.84700 3.18500 11.42700 1.000 67.81000 619 GLU A O 1
ATOM 1484 N N . HIS A 1 206 ? -46.48600 2.58300 9.98400 1.000 64.88000 620 HIS A N 1
ATOM 1485 C CA . HIS A 1 206 ? -45.68800 1.54900 9.28600 1.000 79.05000 620 HIS A CA 1
ATOM 1486 C C . HIS A 1 206 ? -45.81500 1.69400 7.76100 1.000 69.22000 620 HIS A C 1
ATOM 1487 O O . HIS A 1 206 ? -46.78100 1.19000 7.16700 1.000 75.37000 620 HIS A O 1
ATOM 1494 N N . ARG B 2 7 ? -41.93300 67.38900 9.81800 1.000 61.95000 22 ARG B N 1
ATOM 1495 C CA . ARG B 2 7 ? -41.80800 66.05200 9.21400 1.000 46.76000 22 ARG B CA 1
ATOM 1496 C C . ARG B 2 7 ? -40.39400 65.47000 9.35300 1.000 32.55000 22 ARG B C 1
ATOM 1497 O O . ARG B 2 7 ? -39.60100 65.39800 8.36900 1.000 36.04000 22 ARG B O 1
ATOM 1505 N N . PRO B 2 8 ? -40.10700 65.04100 10.58000 1.000 33.83000 23 PRO B N 1
ATOM 1506 C CA . PRO B 2 8 ? -38.81100 64.40500 10.87100 1.000 37.01000 23 PRO B CA 1
ATOM 1507 C C . PRO B 2 8 ? -38.59300 63.08600 10.14400 1.000 36.94000 23 PRO B C 1
ATOM 1508 O O . PRO B 2 8 ? -37.44200 62.73000 9.86300 1.000 29.50000 23 PRO B O 1
ATOM 1512 N N . TYR B 2 9 ? -39.66600 62.34700 9.83600 1.000 33.27000 24 TYR B N 1
ATOM 1513 C CA . TYR B 2 9 ? -39.54500 61.08300 9.08900 1.000 26.56000 24 TYR B CA 1
ATOM 1514 C C . TYR B 2 9 ? -39.21600 61.28000 7.60900 1.000 30.42000 24 TYR B C 1
ATOM 1515 O O . TYR B 2 9 ? -38.99000 60.29600 6.86100 1.000 27.19000 24 TYR B O 1
ATOM 1524 N N . GLU B 2 10 ? -39.16300 62.51400 7.13300 1.000 24.98000 25 GLU B N 1
ATOM 1525 C CA . GLU B 2 10 ? -39.05300 62.75000 5.69600 1.000 28.26000 25 GLU B CA 1
ATOM 1526 C C . GLU B 2 10 ? -37.59100 62.69200 5.26400 1.000 39.70000 25 GLU B C 1
ATOM 1527 O O . GLU B 2 10 ? -36.86200 63.68400 5.33400 1.000 37.70000 25 GLU B O 1
ATOM 1533 N N . ALA B 2 11 ? -37.16900 61.54300 4.73900 1.000 24.94000 26 ALA B N 1
ATOM 1534 C CA . ALA B 2 11 ? -35.77100 61.28500 4.37800 1.000 20.50000 26 ALA B CA 1
ATOM 1535 C C . ALA B 2 11 ? -35.71900 59.90600 3.74200 1.000 26.05000 26 ALA B C 1
ATOM 1536 O O . ALA B 2 11 ? -36.70600 59.16000 3.76800 1.000 23.01000 26 ALA B O 1
ATOM 1538 N N . ILE B 2 12 ? -34.54700 59.57100 3.21400 1.000 19.32000 27 ILE B N 1
ATOM 1539 C CA . ILE B 2 12 ? -34.20300 58.22500 2.79100 1.000 24.47000 27 ILE B CA 1
ATOM 1540 C C . ILE B 2 12 ? -33.47500 57.53500 3.94000 1.000 30.05000 27 ILE B C 1
ATOM 1541 O O . ILE B 2 12 ? -32.33200 57.88300 4.27900 1.000 25.32000 27 ILE B O 1
ATOM 1546 N N . TRP B 2 13 ? -34.14000 56.57800 4.56300 1.000 17.46000 28 TRP B N 1
ATOM 1547 C CA . TRP B 2 13 ? -33.60700 55.92300 5.76800 1.000 18.56000 28 TRP B CA 1
ATOM 1548 C C . TRP B 2 13 ? -32.94500 54.61400 5.35700 1.000 27.28000 28 TRP B C 1
ATOM 1549 O O . TRP B 2 13 ? -33.62500 53.72900 4.83700 1.000 21.53000 28 TRP B O 1
ATOM 1560 N N . LEU B 2 14 ? -31.61300 54.49700 5.54800 1.000 18.18000 29 LEU B N 1
ATOM 1561 C CA . LEU B 2 14 ? -30.87700 53.29900 5.17100 1.000 17.59000 29 LEU B CA 1
ATOM 1562 C C . LEU B 2 14 ? -30.76500 52.34500 6.35700 1.000 22.51000 29 LEU B C 1
ATOM 1563 O O . LEU B 2 14 ? -30.39000 52.76400 7.45900 1.000 19.32000 29 LEU B O 1
ATOM 1568 N N . ALA B 2 15 ? -31.09400 51.05000 6.15300 1.000 18.31000 30 ALA B N 1
ATOM 1569 C CA . ALA B 2 15 ? -31.07300 50.14000 7.30400 1.000 18.64000 30 ALA B CA 1
ATOM 1570 C C . ALA B 2 15 ? -29.62800 49.85200 7.71700 1.000 16.05000 30 ALA B C 1
ATOM 1571 O O . ALA B 2 15 ? -28.81300 49.44400 6.89900 1.000 17.91000 30 ALA B O 1
ATOM 1573 N N . ILE B 2 16 ? -29.33200 49.96700 9.01000 1.000 19.80000 31 ILE B N 1
ATOM 1574 C CA . ILE B 2 16 ? -27.99400 49.57800 9.46400 1.000 22.70000 31 ILE B CA 1
ATOM 1575 C C . ILE B 2 16 ? -28.04400 48.23100 10.16300 1.000 23.65000 31 ILE B C 1
ATOM 1576 O O . ILE B 2 16 ? -29.07100 47.81500 10.69000 1.000 22.68000 31 ILE B O 1
ATOM 1581 N N . THR B 2 17 ? -26.90600 47.52600 10.15800 1.000 19.51000 32 THR B N 1
ATOM 1582 C CA . THR B 2 17 ? -26.73100 46.23800 10.80900 1.000 18.01000 32 THR B CA 1
ATOM 1583 C C . THR B 2 17 ? -25.55100 46.32700 11.76400 1.000 28.10000 32 THR B C 1
ATOM 1584 O O . THR B 2 17 ? -24.46800 46.77400 11.36800 1.000 22.01000 32 THR B O 1
ATOM 1588 N N . ASP B 2 18 ? -25.74800 45.89300 13.00300 1.000 23.44000 33 ASP B N 1
ATOM 1589 C CA . ASP B 2 18 ? -24.61300 45.84500 13.93500 1.000 26.18000 33 ASP B CA 1
ATOM 1590 C C . ASP B 2 18 ? -23.74400 44.63900 13.61300 1.000 31.66000 33 ASP B C 1
ATOM 1591 O O . ASP B 2 18 ? -24.25700 43.54800 13.36000 1.000 37.13000 33 ASP B O 1
ATOM 1596 N N . THR B 2 19 ? -22.44700 44.83500 13.48800 1.000 32.00000 34 THR B N 1
ATOM 1597 C CA . THR B 2 19 ? -21.58500 43.70000 13.22000 1.000 27.58000 34 THR B CA 1
ATOM 1598 C C . THR B 2 19 ? -20.52700 43.67300 14.29300 1.000 35.52000 34 THR B C 1
ATOM 1599 O O . THR B 2 19 ? -20.46400 44.55900 15.14800 1.000 30.47000 34 THR B O 1
ATOM 1603 N N . ASP B 2 20 ? -19.67400 42.65900 14.21200 1.000 38.08000 35 ASP B N 1
ATOM 1604 C CA . ASP B 2 20 ? -18.54700 42.57400 15.14700 1.000 43.67000 35 ASP B CA 1
ATOM 1605 C C . ASP B 2 20 ? -17.56600 43.72400 14.96000 1.000 33.28000 35 ASP B C 1
ATOM 1606 O O . ASP B 2 20 ? -16.89400 44.10600 15.91700 1.000 44.72000 35 ASP B O 1
ATOM 1611 N N . SER B 2 21 ? -17.50500 44.30000 13.75800 1.000 35.92000 36 SER B N 1
ATOM 1612 C CA . SER B 2 21 ? -16.63400 45.42200 13.43600 1.000 34.59000 36 SER B CA 1
ATOM 1613 C C . SER B 2 21 ? -17.35400 46.76800 13.45200 1.000 32.49000 36 SER B C 1
ATOM 1614 O O . SER B 2 21 ? -16.86000 47.73000 12.83800 1.000 36.70000 36 SER B O 1
ATOM 1617 N N . GLY B 2 22 ? -18.49400 46.86500 14.13400 1.000 26.83000 37 GLY B N 1
ATOM 1618 C CA . GLY B 2 22 ? -19.27900 48.08400 14.16800 1.000 27.03000 37 GLY B CA 1
ATOM 1619 C C . GLY B 2 22 ? -20.46100 48.03500 13.19300 1.000 30.70000 37 GLY B C 1
ATOM 1620 O O . GLY B 2 22 ? -20.66900 47.06200 12.45600 1.000 24.65000 37 GLY B O 1
ATOM 1621 N N . TYR B 2 23 ? -21.22400 49.13400 13.19300 1.000 23.68000 38 TYR B N 1
ATOM 1622 C CA . TYR B 2 23 ? -22.42100 49.25500 12.35200 1.000 27.51000 38 TYR B CA 1
ATOM 1623 C C . TYR B 2 23 ? -22.03700 49.44400 10.89000 1.000 29.72000 38 TYR B C 1
ATOM 1624 O O . TYR B 2 23 ? -21.12500 50.21400 10.57400 1.000 22.55000 38 TYR B O 1
ATOM 1633 N N . VAL B 2 24 ? -22.75900 48.77400 9.98100 1.000 20.28000 39 VAL B N 1
ATOM 1634 C CA . VAL B 2 24 ? -22.56400 48.93600 8.53700 1.000 19.01000 39 VAL B CA 1
ATOM 1635 C C . VAL B 2 24 ? -23.94400 49.11900 7.88600 1.000 25.35000 39 VAL B C 1
ATOM 1636 O O . VAL B 2 24 ? -24.99200 48.86200 8.49400 1.000 21.19000 39 VAL B O 1
ATOM 1640 N N . VAL B 2 25 ? -23.93400 49.60900 6.66400 1.000 20.33000 40 VAL B N 1
ATOM 1641 C CA . VAL B 2 25 ? -25.09700 49.53100 5.76900 1.000 22.47000 40 VAL B CA 1
ATOM 1642 C C . VAL B 2 25 ? -24.80600 48.43000 4.75900 1.000 23.62000 40 VAL B C 1
ATOM 1643 O O . VAL B 2 25 ? -23.95500 48.58700 3.88400 1.000 23.41000 40 VAL B O 1
ATOM 1647 N N . TYR B 2 26 ? -25.48500 47.28900 4.88400 1.000 22.23000 41 TYR B N 1
ATOM 1648 C CA . TYR B 2 26 ? -25.27800 46.20700 3.94600 1.000 20.25000 41 TYR B CA 1
ATOM 1649 C C . TYR B 2 26 ? -25.97200 46.53700 2.63200 1.000 21.31000 41 TYR B C 1
ATOM 1650 O O . TYR B 2 26 ? -27.04600 47.15100 2.61300 1.000 20.09000 41 TYR B O 1
ATOM 1659 N N . ASN B 2 27 ? -25.33400 46.17600 1.55100 1.000 21.85000 42 ASN B N 1
ATOM 1660 C CA . ASN B 2 27 ? -25.82400 46.41200 0.19200 1.000 24.08000 42 ASN B CA 1
ATOM 1661 C C . ASN B 2 27 ? -26.18300 45.03600 -0.39300 1.000 23.20000 42 ASN B C 1
ATOM 1662 O O . ASN B 2 27 ? -25.27900 44.22600 -0.63800 1.000 29.90000 42 ASN B O 1
ATOM 1667 N N . TYR B 2 28 ? -27.51600 44.75600 -0.67900 1.000 17.20000 43 TYR B N 1
ATOM 1668 C CA . TYR B 2 28 ? -27.91800 43.38300 -1.02900 1.000 17.65000 43 TYR B CA 1
ATOM 1669 C C . TYR B 2 28 ? -28.24700 43.22100 -2.50200 1.000 14.87000 43 TYR B C 1
ATOM 1670 O O . TYR B 2 28 ? -29.11000 43.94200 -2.99600 1.000 19.56000 43 TYR B O 1
ATOM 1679 N N . PRO B 2 29 ? -27.69600 42.20800 -3.18000 1.000 18.05000 44 PRO B N 1
ATOM 1680 C CA . PRO B 2 29 ? -28.29700 41.75000 -4.43400 1.000 16.55000 44 PRO B CA 1
ATOM 1681 C C . PRO B 2 29 ? -29.66100 41.14300 -4.08800 1.000 23.77000 44 PRO B C 1
ATOM 1682 O O . PRO B 2 29 ? -29.77000 40.33900 -3.15800 1.000 17.75000 44 PRO B O 1
ATOM 1686 N N . ASN B 2 30 ? -30.69500 41.55300 -4.81100 1.000 17.07000 45 ASN B N 1
ATOM 1687 C CA . ASN B 2 30 ? -32.05900 41.14000 -4.46200 1.000 16.19000 45 ASN B CA 1
ATOM 1688 C C . ASN B 2 30 ? -32.34400 39.65400 -4.73200 1.000 16.91000 45 ASN B C 1
ATOM 1689 O O . ASN B 2 30 ? -31.88400 39.07700 -5.71800 1.000 16.21000 45 ASN B O 1
ATOM 1694 N N . PHE B 2 31 ? -33.16700 39.02800 -3.86900 1.000 16.48000 46 PHE B N 1
ATOM 1695 C CA . PHE B 2 31 ? -33.55000 37.64200 -4.10600 1.000 15.35000 46 PHE B CA 1
ATOM 1696 C C . PHE B 2 31 ? -34.23300 37.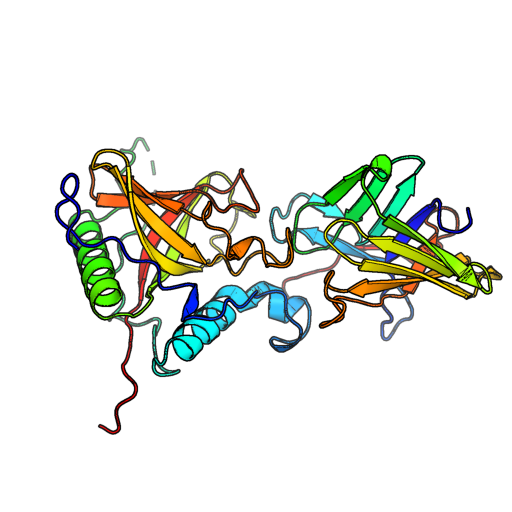49100 -5.46800 1.000 12.63000 46 PHE B C 1
ATOM 1697 O O . PHE B 2 31 ? -34.06500 36.46900 -6.14000 1.000 14.52000 46 PHE B O 1
ATOM 1705 N N . GLN B 2 32 ? -35.02300 38.49700 -5.88700 1.000 13.40000 47 GLN B N 1
ATOM 1706 C CA . GLN B 2 32 ? -35.77100 38.38700 -7.16500 1.000 12.70000 47 GLN B CA 1
ATOM 1707 C C . GLN B 2 32 ? -34.89100 38.60600 -8.39100 1.000 15.84000 47 GLN B C 1
ATOM 1708 O O . GLN B 2 32 ? -35.27900 38.21800 -9.51200 1.000 16.08000 47 GLN B O 1
ATOM 1714 N N . ASP B 2 33 ? -33.69000 39.18600 -8.20100 1.000 17.92000 48 ASP B N 1
ATOM 1715 C CA . ASP B 2 33 ? -32.91000 39.67100 -9.35200 1.000 17.20000 48 ASP B CA 1
ATOM 1716 C C . ASP B 2 33 ? -31.53800 40.11500 -8.86800 1.000 16.42000 48 ASP B C 1
ATOM 1717 O O . ASP B 2 33 ? -31.41100 41.14900 -8.22000 1.000 18.10000 48 ASP B O 1
ATOM 1722 N N . GLU B 2 34 ? -30.53800 39.28000 -9.10200 1.000 18.79000 49 GLU B N 1
ATOM 1723 C CA . GLU B 2 34 ? -29.21800 39.53500 -8.51500 1.000 23.00000 49 GLU B CA 1
ATOM 1724 C C . GLU B 2 34 ? -28.57600 40.82600 -9.03100 1.000 27.07000 49 GLU B C 1
ATOM 1725 O O . GLU B 2 34 ? -27.64100 41.33000 -8.39600 1.000 25.95000 49 GLU B O 1
ATOM 1731 N N . LYS B 2 35 ? -29.02100 41.36200 -10.17900 1.000 22.17000 50 LYS B N 1
ATOM 1732 C CA . LYS B 2 35 ? -28.45800 42.61800 -10.65500 1.000 23.74000 50 LYS B CA 1
ATOM 1733 C C . LYS B 2 35 ? -29.01900 43.81500 -9.93000 1.000 26.55000 50 LYS B C 1
ATOM 1734 O O . LYS B 2 35 ? -28.50300 44.91600 -10.10800 1.000 26.22000 50 LYS B O 1
ATOM 1740 N N . MET B 2 36 ? -30.11300 43.67100 -9.16500 1.000 18.84000 51 MET B N 1
ATOM 1741 C CA . MET B 2 36 ? -30.69200 44.81500 -8.46700 1.000 20.65000 51 MET B CA 1
ATOM 1742 C C . MET B 2 36 ? -30.04200 44.84100 -7.09500 1.000 26.55000 51 MET B C 1
ATOM 1743 O O . MET B 2 36 ? -30.36300 44.00800 -6.25500 1.000 20.46000 51 MET B O 1
ATOM 1748 N N . ILE B 2 37 ? -29.13000 45.77500 -6.85800 1.000 19.72000 52 ILE B N 1
ATOM 1749 C CA . ILE B 2 37 ? -28.31000 45.74600 -5.64100 1.000 19.15000 52 ILE B CA 1
ATOM 1750 C C . ILE B 2 37 ? -28.60000 47.01300 -4.88500 1.000 22.08000 52 ILE B C 1
ATOM 1751 O O . ILE B 2 37 ? -28.48600 48.10900 -5.43900 1.000 21.95000 52 ILE B O 1
ATOM 1756 N N . ALA B 2 38 ? -29.02500 46.88100 -3.63300 1.000 16.56000 53 ALA B N 1
ATOM 1757 C CA . ALA B 2 38 ? -29.38800 48.08600 -2.89600 1.000 17.78000 53 ALA B CA 1
ATOM 1758 C C . ALA B 2 38 ? -29.34600 47.78500 -1.39500 1.000 17.61000 53 ALA B C 1
ATOM 1759 O O . ALA B 2 38 ? -29.49800 46.61500 -0.97700 1.000 17.73000 53 ALA B O 1
ATOM 1761 N N . PRO B 2 39 ? -29.13200 48.80000 -0.56900 1.000 21.73000 54 PRO B N 1
ATOM 1762 C CA . PRO B 2 39 ? -29.39200 48.64100 0.86000 1.000 20.28000 54 PRO B CA 1
ATOM 1763 C C . PRO B 2 39 ? -30.89000 48.47100 1.07200 1.000 22.80000 54 PRO B C 1
ATOM 1764 O O . PRO B 2 39 ? -31.71100 48.86900 0.24400 1.000 16.77000 54 PRO B O 1
ATOM 1768 N N . GLU B 2 40 ? -31.25000 47.94200 2.22700 1.000 15.00000 55 GLU B N 1
ATOM 1769 C CA . GLU B 2 40 ? -32.67200 48.02800 2.59800 1.000 19.39000 55 GLU B CA 1
ATOM 1770 C C . GLU B 2 40 ? -32.97400 49.43400 3.08200 1.000 22.12000 55 GLU B C 1
ATOM 1771 O O . GLU B 2 40 ? -32.11400 50.09300 3.66600 1.000 19.25000 55 GLU B O 1
ATOM 1777 N N . TYR B 2 41 ? -34.20200 49.90200 2.85500 1.000 15.39000 56 TYR B N 1
ATOM 1778 C CA . TYR B 2 41 ? -34.48700 51.27600 3.24000 1.000 18.41000 56 TYR B CA 1
ATOM 1779 C C . TYR B 2 41 ? -35.97300 51.50000 3.36500 1.000 18.98000 56 TYR B C 1
ATOM 1780 O O . TYR B 2 41 ? -36.80100 50.69800 2.91000 1.000 18.69000 56 TYR B O 1
ATOM 1789 N N . VAL B 2 42 ? -36.29400 52.61400 4.00600 1.000 15.74000 57 VAL B N 1
ATOM 1790 C CA . VAL B 2 42 ? -37.62400 53.19400 4.01300 1.000 15.26000 57 VAL B CA 1
ATOM 1791 C C . VAL B 2 42 ? -37.42100 54.64000 3.57600 1.000 23.46000 57 VAL B C 1
ATOM 1792 O O . VAL B 2 42 ? -36.65500 55.37300 4.21300 1.000 20.32000 57 VAL B O 1
ATOM 1796 N N . ALA B 2 43 ? -38.05300 55.06100 2.48200 1.000 19.05000 58 ALA B N 1
ATOM 1797 C CA . ALA B 2 43 ? -37.87400 56.44800 2.00100 1.000 21.04000 58 ALA B CA 1
ATOM 1798 C C . ALA B 2 43 ? -39.21500 57.15400 1.91300 1.000 29.69000 58 ALA B C 1
ATOM 1799 O O . ALA B 2 43 ? -40.16000 56.63900 1.28300 1.000 25.73000 58 ALA B O 1
ATOM 1801 N N . ILE B 2 44 ? -39.31900 58.31600 2.56900 1.000 23.31000 59 ILE B N 1
ATOM 1802 C CA . ILE B 2 44 ? -40.53600 59.12700 2.55500 1.000 20.77000 59 ILE B CA 1
ATOM 1803 C C . ILE B 2 44 ? -40.16400 60.47600 1.95700 1.000 42.04000 59 ILE B C 1
ATOM 1804 O O . ILE B 2 44 ? -39.39700 61.24000 2.55300 1.000 31.01000 59 ILE B O 1
ATOM 1809 N N . ARG B 2 45 ? -40.66200 60.73800 0.74700 1.000 36.71000 60 ARG B N 1
ATOM 1810 C CA . ARG B 2 45 ? -40.52400 62.03200 0.06200 1.000 41.47000 60 ARG B CA 1
ATOM 1811 C C . ARG B 2 45 ? -41.89900 62.42300 -0.47700 1.000 54.19000 60 ARG B C 1
ATOM 1812 O O . ARG B 2 45 ? -42.35000 61.86900 -1.49500 1.000 41.60000 60 ARG B O 1
ATOM 1820 N N . ASN B 2 46 ? -42.54700 63.37500 0.20700 1.000 50.10000 61 ASN B N 1
ATOM 1821 C CA . ASN B 2 46 ? -43.83300 63.98200 -0.14300 1.000 63.18000 61 ASN B CA 1
ATOM 1822 C C . ASN B 2 46 ? -45.01100 63.02700 -0.11200 1.000 53.35000 61 ASN B C 1
ATOM 1823 O O . ASN B 2 46 ? -45.54600 62.71500 0.96000 1.000 49.90000 61 ASN B O 1
ATOM 1828 N N . ASP B 2 47 ? -45.49100 62.62400 -1.27800 1.000 38.65000 62 ASP B N 1
ATOM 1829 C CA . ASP B 2 47 ? -46.63900 61.74200 -1.26700 1.000 49.67000 62 ASP B CA 1
ATOM 1830 C C . ASP B 2 47 ? -46.26200 60.27700 -1.31600 1.000 33.83000 62 ASP B C 1
ATOM 1831 O O . ASP B 2 47 ? -47.15300 59.44300 -1.42800 1.000 34.07000 62 ASP B O 1
ATOM 1836 N N . SER B 2 48 ? -44.97900 59.93000 -1.22600 1.000 25.01000 63 SER B N 1
ATOM 1837 C CA . SER B 2 48 ? -44.55000 58.55400 -1.43400 1.000 28.70000 63 SER B CA 1
ATOM 1838 C C . SER B 2 48 ? -43.89700 57.95200 -0.18100 1.000 31.61000 63 SER B C 1
ATOM 1839 O O . SER B 2 48 ? -43.12200 58.61700 0.50300 1.000 24.73000 63 SER B O 1
ATOM 1842 N N . LEU B 2 49 ? -44.20800 56.68900 0.13100 1.000 20.30000 64 LEU B N 1
ATOM 1843 C CA . LEU B 2 49 ? -43.43700 55.89400 1.09200 1.000 18.70000 64 LEU B CA 1
ATOM 1844 C C . LEU B 2 49 ? -42.91500 54.66700 0.37200 1.000 21.18000 64 LEU B C 1
ATOM 1845 O O . LEU B 2 49 ? -43.71700 53.84600 -0.09900 1.000 20.99000 64 LEU B O 1
ATOM 1850 N N . ILE B 2 50 ? -41.58500 54.54100 0.26400 1.000 14.13000 65 ILE B N 1
ATOM 1851 C CA . ILE B 2 50 ? -40.96200 53.40300 -0.40700 1.000 16.45000 65 ILE B CA 1
ATOM 1852 C C . IL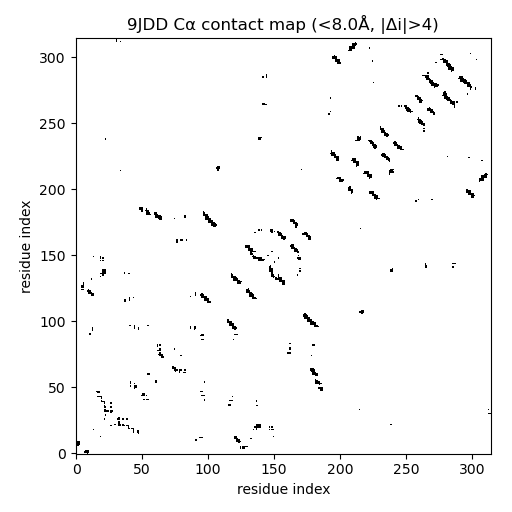E B 2 50 ? -40.41700 52.45600 0.64600 1.000 22.95000 65 ILE B C 1
ATOM 1853 O O . ILE B 2 50 ? -39.62100 52.86300 1.51400 1.000 21.35000 65 ILE B O 1
ATOM 1858 N N . TYR B 2 51 ? -40.83400 51.20300 0.57200 1.000 15.91000 66 TYR B N 1
ATOM 1859 C CA . TYR B 2 51 ? -40.39200 50.17000 1.52300 1.000 14.94000 66 TYR B CA 1
ATOM 1860 C C . TYR B 2 51 ? -39.61500 49.14000 0.73000 1.000 19.65000 66 TYR B C 1
ATOM 1861 O O . TYR B 2 51 ? -40.18300 48.46200 -0.14000 1.000 18.66000 66 TYR B O 1
ATOM 1870 N N . ALA B 2 52 ? -38.31200 49.03500 0.98100 1.000 14.02000 67 ALA B N 1
ATOM 1871 C CA . ALA B 2 52 ? -37.43900 48.23700 0.13200 1.000 14.38000 67 ALA B CA 1
ATOM 1872 C C . ALA B 2 52 ? -36.68100 47.22000 0.98000 1.000 22.26000 67 ALA B C 1
ATOM 1873 O O . ALA B 2 52 ? -35.89200 47.59700 1.87200 1.000 20.63000 67 ALA B O 1
ATOM 1875 N N . THR B 2 53 ? -36.89800 45.94000 0.70200 1.000 14.89000 68 THR B N 1
ATOM 1876 C CA . THR B 2 53 ? -36.24500 44.83100 1.38600 1.000 14.55000 68 THR B CA 1
ATOM 1877 C C . THR B 2 53 ? -35.28400 44.12000 0.45500 1.000 13.71000 68 THR B C 1
ATOM 1878 O O . THR B 2 53 ? -35.23200 44.37300 -0.74600 1.000 17.64000 68 THR B O 1
ATOM 1882 N N . TRP B 2 54 ? -34.48200 43.23700 1.03800 1.000 12.41000 69 TRP B N 1
ATOM 1883 C CA . TRP B 2 54 ? -33.55600 42.46000 0.20300 1.000 12.46000 69 TRP B CA 1
ATOM 1884 C C . TRP B 2 54 ? -34.25600 41.33900 -0.56100 1.000 18.01000 69 TRP B C 1
ATOM 1885 O O . TRP B 2 54 ? -33.65300 40.75900 -1.47900 1.000 14.69000 69 TRP B O 1
ATOM 1896 N N . HIS B 2 55 ? -35.47300 40.94800 -0.12600 1.000 16.63000 70 HIS B N 1
ATOM 1897 C CA . HIS B 2 55 ? -36.04600 39.72100 -0.66800 1.000 16.39000 70 HIS B CA 1
ATOM 1898 C C . HIS B 2 55 ? -37.12300 39.94600 -1.73200 1.000 16.68000 70 HIS B C 1
ATOM 1899 O O . HIS B 2 55 ? -37.54100 38.96500 -2.38200 1.000 15.93000 70 HIS B O 1
ATOM 1906 N N . ASP B 2 56 ? -37.55700 41.18100 -1.92800 1.000 15.35000 71 ASP B N 1
ATOM 1907 C CA . ASP B 2 56 ? -38.62600 41.50700 -2.87100 1.000 14.69000 71 ASP B CA 1
ATOM 1908 C C . ASP B 2 56 ? -38.30100 42.84700 -3.54600 1.000 17.85000 71 ASP B C 1
ATOM 1909 O O . ASP B 2 56 ? -37.52300 43.67500 -3.02900 1.000 15.82000 71 ASP B O 1
ATOM 1914 N N . TYR B 2 57 ? -38.96300 43.09200 -4.67200 1.000 15.70000 72 TYR B N 1
ATOM 1915 C CA . TYR B 2 57 ? -38.93000 44.43000 -5.26300 1.000 15.86000 72 TYR B CA 1
ATOM 1916 C C . TYR B 2 57 ? -39.41800 45.49200 -4.26800 1.000 18.24000 72 TYR B C 1
ATOM 1917 O O . TYR B 2 57 ? -40.27000 45.22300 -3.39800 1.000 16.56000 72 TYR B O 1
ATOM 1926 N N . PRO B 2 58 ? -38.90200 46.71900 -4.39100 1.000 14.33000 73 PRO B N 1
ATOM 1927 C CA . PRO B 2 58 ? -39.34000 47.81700 -3.50100 1.000 15.44000 73 PRO B CA 1
ATOM 1928 C C . PRO B 2 58 ? -40.81600 48.09000 -3.73300 1.000 20.78000 73 PRO B C 1
ATOM 1929 O O . PRO B 2 58 ? -41.31300 47.95900 -4.84400 1.000 17.92000 73 PRO B O 1
ATOM 1933 N N . GLU B 2 59 ? -41.51900 48.45000 -2.68000 1.000 18.23000 74 GLU B N 1
ATOM 1934 C CA . GLU B 2 59 ? -42.92200 48.84200 -2.79300 1.000 16.38000 74 GLU B CA 1
ATOM 1935 C C . GLU B 2 59 ? -43.05600 50.33900 -2.55500 1.000 18.77000 74 GLU B C 1
ATOM 1936 O O . GLU B 2 59 ? -42.69300 50.83700 -1.48500 1.000 17.01000 74 GLU B O 1
ATOM 1942 N N . LYS B 2 60 ? -43.56300 51.05100 -3.55100 1.000 16.99000 75 LYS B N 1
ATOM 1943 C CA . LYS B 2 60 ? -43.71400 52.51700 -3.46100 1.000 15.41000 75 LYS B CA 1
ATOM 1944 C C . LYS B 2 60 ? -45.17800 52.89300 -3.28900 1.000 18.25000 75 LYS B C 1
ATOM 1945 O O . LYS B 2 60 ? -45.95200 52.90900 -4.26300 1.000 18.21000 75 LYS B O 1
ATOM 1951 N N . PHE B 2 61 ? -45.55800 53.19000 -2.06400 1.000 15.67000 76 PHE B N 1
ATOM 1952 C CA . PHE B 2 61 ? -46.94400 53.44600 -1.72800 1.000 13.34000 76 PHE B CA 1
ATOM 1953 C C . PHE B 2 61 ? -47.23000 54.93000 -1.84400 1.000 22.72000 76 PHE B C 1
ATOM 1954 O O . PHE B 2 61 ? -46.41000 55.77700 -1.45900 1.000 22.50000 76 PHE B O 1
ATOM 1962 N N . SER B 2 62 ? -48.40100 55.23600 -2.35300 1.000 19.70000 77 SER B N 1
ATOM 1963 C CA . SER B 2 62 ? -48.87800 56.61100 -2.36200 1.000 24.68000 77 SER B CA 1
ATOM 1964 C C . SER B 2 62 ? -49.46700 56.95600 -0.98300 1.000 27.25000 77 SER B C 1
ATOM 1965 O O . SER B 2 62 ? -50.39100 56.28600 -0.50100 1.000 21.76000 77 SER B O 1
ATOM 1968 N N . LEU B 2 63 ? -48.93400 57.99700 -0.32600 1.000 21.44000 78 LEU B N 1
ATOM 1969 C CA . LEU B 2 63 ? -49.41500 58.27400 1.02400 1.000 24.46000 78 LEU B CA 1
ATOM 1970 C C . LEU B 2 63 ? -50.80300 58.86200 1.04600 1.000 26.01000 78 LEU B C 1
ATOM 1971 O O . LEU B 2 63 ? -51.43300 58.85100 2.10600 1.000 24.54000 78 LEU B O 1
ATOM 1976 N N . LYS B 2 64 ? -51.30400 59.36900 -0.08000 1.000 23.63000 79 LYS B N 1
ATOM 1977 C CA . LYS B 2 64 ? -52.68900 59.86500 -0.04000 1.000 28.23000 79 LYS B CA 1
ATOM 1978 C C . LYS B 2 64 ? -53.70600 58.77600 0.31500 1.000 28.13000 79 LYS B C 1
ATOM 1979 O O . LYS B 2 64 ? -54.80200 59.08800 0.79800 1.000 29.88000 79 LYS B O 1
ATOM 1985 N N . TYR B 2 65 ? -53.35900 57.50300 0.15500 1.000 23.04000 80 TYR B N 1
ATOM 1986 C CA . TYR B 2 65 ? -54.22900 56.40400 0.55100 1.000 21.57000 80 TYR B CA 1
ATOM 1987 C C . TYR B 2 65 ? -53.84200 55.77800 1.87100 1.000 27.25000 80 TYR B C 1
ATOM 1988 O O . TYR B 2 65 ? -54.48500 54.81700 2.28700 1.000 31.43000 80 TYR B O 1
ATOM 1997 N N . ALA B 2 66 ? -52.81200 56.28100 2.52400 1.000 21.50000 81 ALA B N 1
ATOM 1998 C CA . ALA B 2 66 ? -52.33400 55.69300 3.77000 1.000 23.01000 81 ALA B CA 1
ATOM 1999 C C . ALA B 2 66 ? -53.07500 56.29800 4.96600 1.000 33.33000 81 ALA B C 1
ATOM 2000 O O . ALA B 2 66 ? -53.59600 57.40900 4.89200 1.000 29.19000 81 ALA B O 1
ATOM 2002 N N . LYS B 2 67 ? -53.14600 55.55200 6.06000 1.000 27.64000 82 LYS B N 1
ATOM 2003 C CA . LYS B 2 67 ? -53.60300 56.12400 7.32900 1.000 27.85000 82 LYS B CA 1
ATOM 2004 C C . LYS B 2 67 ? -52.36700 56.58500 8.09100 1.000 33.14000 82 LYS B C 1
ATOM 2005 O O . LYS B 2 67 ? -51.45800 55.78400 8.32700 1.000 26.10000 82 LYS B O 1
ATOM 2011 N N . ILE B 2 68 ? -52.31500 57.87600 8.44200 1.000 27.27000 83 ILE B N 1
ATOM 2012 C CA . ILE B 2 68 ? -51.14400 58.48500 9.05900 1.000 28.06000 83 ILE B CA 1
ATOM 2013 C C . ILE B 2 68 ? -51.56000 59.05400 10.40000 1.000 36.03000 83 ILE B C 1
ATOM 2014 O O . ILE B 2 68 ? -52.57000 59.76000 10.47700 1.000 32.18000 83 ILE B O 1
ATOM 2019 N N . GLU B 2 69 ? -50.82500 58.68900 11.45600 1.000 30.86000 84 GLU B N 1
ATOM 2020 C CA . GLU B 2 69 ? -51.09900 59.13800 12.81800 1.000 34.88000 84 GLU B CA 1
ATOM 2021 C C . GLU B 2 69 ? -49.83000 59.71000 13.43800 1.000 39.40000 84 GLU B C 1
ATOM 2022 O O . GLU B 2 69 ? -48.71500 59.27400 13.14100 1.000 29.82000 84 GLU B O 1
ATOM 2028 N N . ASN B 2 70 ? -49.98800 60.71300 14.28500 1.000 47.14000 85 ASN B N 1
ATOM 2029 C CA . ASN B 2 70 ? -48.84400 61.23800 15.01800 1.000 56.28000 85 ASN B CA 1
ATOM 2030 C C . ASN B 2 70 ? -49.12200 61.06700 16.50000 1.000 60.01000 85 ASN B C 1
ATOM 2031 O O . ASN B 2 70 ? -50.21800 61.38400 16.97300 1.000 49.28000 85 ASN B O 1
ATOM 2036 N N . GLY B 2 71 ? -48.16400 60.49000 17.20400 1.000 56.78000 86 GLY B N 1
ATOM 2037 C C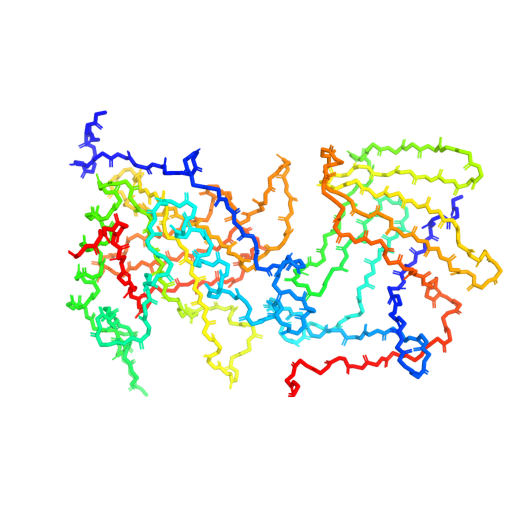A . GLY B 2 71 ? -48.19500 60.41100 18.64200 1.000 65.53000 86 GLY B CA 1
ATOM 2038 C C . GLY B 2 71 ? -47.34600 61.49000 19.27800 1.000 64.18000 86 GLY B C 1
ATOM 2039 O O . GLY B 2 71 ? -47.17800 62.59000 18.73600 1.000 64.18000 86 GLY B O 1
ATOM 2040 N N . ASN B 2 72 ? -46.77500 61.16100 20.42600 1.000 72.49000 87 ASN B N 1
ATOM 2041 C CA . ASN B 2 72 ? -45.98100 62.11800 21.16600 1.000 68.89000 87 ASN B CA 1
ATOM 2042 C C . ASN B 2 72 ? -44.52000 62.02400 20.76900 1.000 68.31000 87 ASN B C 1
ATOM 2043 O O . ASN B 2 72 ? -44.04200 60.99100 20.29400 1.000 68.32000 87 ASN B O 1
ATOM 2048 N N . ASN B 2 73 ? -43.80300 63.11800 20.99700 1.000 68.27000 88 ASN B N 1
ATOM 2049 C CA . ASN B 2 73 ? -42.34900 63.12400 20.87800 1.000 67.46000 88 ASN B CA 1
ATOM 2050 C C . ASN B 2 73 ? -41.91000 62.70100 19.48600 1.000 55.13000 88 ASN B C 1
ATOM 2051 O O . ASN B 2 73 ? -40.96300 61.92600 19.32000 1.000 55.20000 88 ASN B O 1
ATOM 2056 N N . GLU B 2 74 ? -42.59100 63.23500 18.47900 1.000 44.76000 89 GLU B N 1
ATOM 2057 C CA . GLU B 2 74 ? -42.17300 63.05500 17.09500 1.000 53.57000 89 GLU B CA 1
ATOM 2058 C C . GLU B 2 74 ? -42.19500 61.56700 16.71700 1.000 35.99000 89 GLU B C 1
ATOM 2059 O O . GLU B 2 74 ? -41.32300 61.10000 15.97700 1.000 41.71000 89 GLU B O 1
ATOM 2065 N N . GLN B 2 75 ? -43.14100 60.80200 17.27800 1.000 35.32000 90 GLN B N 1
ATOM 2066 C CA . GLN B 2 75 ? -43.46500 59.46300 16.78500 1.000 43.11000 90 GLN B CA 1
ATOM 2067 C C . GLN B 2 75 ? -44.59800 59.52300 15.77000 1.000 43.35000 90 GLN B C 1
ATOM 2068 O O . GLN B 2 75 ? -45.55000 60.29200 15.93200 1.000 33.14000 90 GLN B O 1
ATOM 2074 N N . TYR B 2 76 ? -44.48600 58.70700 14.71700 1.000 30.76000 91 TYR B N 1
ATOM 2075 C CA . TYR B 2 76 ? -45.48900 58.75000 13.65100 1.000 23.25000 91 TYR B CA 1
ATOM 2076 C C . TYR B 2 76 ? -45.74100 57.32300 13.18000 1.000 31.71000 91 TYR B C 1
ATOM 2077 O O . TYR B 2 76 ? -44.84800 56.46200 13.25900 1.000 29.11000 91 TYR B O 1
ATOM 2086 N N . SER B 2 77 ? -46.97000 57.05100 12.73000 1.000 24.53000 92 SER B N 1
ATOM 2087 C CA . SER B 2 77 ? -47.22500 55.75900 12.09500 1.000 22.33000 92 SER B CA 1
ATOM 2088 C C . SER B 2 77 ? -47.93000 55.94400 10.75400 1.000 27.90000 92 SER B C 1
ATOM 2089 O O . SER B 2 77 ? -48.64600 56.92600 10.52700 1.000 25.30000 92 SER B O 1
ATOM 2092 N N . PHE B 2 78 ? -47.73800 54.95100 9.88000 1.000 22.89000 93 PHE B N 1
ATOM 2093 C CA . PHE B 2 78 ? -48.24100 54.98200 8.52500 1.000 19.90000 93 PHE B CA 1
ATOM 2094 C C . PHE B 2 78 ? -48.77600 53.58800 8.24400 1.000 24.13000 93 PHE B C 1
ATOM 2095 O O . PHE B 2 78 ? -48.05800 52.62400 8.48900 1.000 22.16000 93 PHE B O 1
ATOM 2103 N N . VAL B 2 79 ? -50.01800 53.46900 7.77400 1.000 19.84000 94 VAL B N 1
ATOM 2104 C CA . VAL B 2 79 ? -50.54300 52.15400 7.40700 1.000 21.35000 94 VAL B CA 1
ATOM 2105 C C . VAL B 2 79 ? -50.82600 52.17900 5.90400 1.000 22.59000 94 VAL B C 1
ATOM 2106 O O . VAL B 2 79 ? -51.61900 53.01000 5.43200 1.000 22.11000 94 VAL B O 1
ATOM 2110 N N . THR B 2 80 ? -50.16000 51.28600 5.15600 1.000 17.27000 95 THR B N 1
ATOM 2111 C CA . THR B 2 80 ? -50.48900 51.05200 3.74500 1.000 19.50000 95 THR B CA 1
ATOM 2112 C C . THR B 2 80 ? -50.90100 49.59000 3.65200 1.000 23.05000 95 THR B C 1
ATOM 2113 O O . THR B 2 80 ? -52.02200 49.24400 4.04700 1.000 21.58000 95 THR B O 1
ATOM 2117 N N . GLU B 2 81 ? -50.01800 48.69100 3.20900 1.000 17.62000 96 GLU B N 1
ATOM 2118 C CA . GLU B 2 81 ? -50.25400 47.23800 3.31400 1.000 16.51000 96 GLU B CA 1
ATOM 2119 C C . GLU B 2 81 ? -49.47900 46.67800 4.50200 1.000 24.56000 96 GLU B C 1
ATOM 2120 O O . GLU B 2 81 ? -49.49900 45.46000 4.77200 1.000 17.69000 96 GLU B O 1
ATOM 2126 N N . TYR B 2 82 ? -48.72900 47.54400 5.17300 1.000 16.72000 97 TYR B N 1
ATOM 2127 C CA . TYR B 2 82 ? -47.98400 47.20700 6.39600 1.000 17.40000 97 TYR B CA 1
ATOM 2128 C C . TYR B 2 82 ? -48.17400 48.37500 7.34500 1.000 18.29000 97 TYR B C 1
ATOM 2129 O O . TYR B 2 82 ? -48.62300 49.46300 6.94000 1.000 19.94000 97 TYR B O 1
ATOM 2138 N N . HIS B 2 83 ? -47.88500 48.12000 8.62100 1.000 17.09000 98 HIS B N 1
ATOM 2139 C CA . HIS B 2 83 ? -47.91700 49.16100 9.64300 1.000 21.29000 98 HIS B CA 1
ATOM 2140 C C . HIS B 2 83 ? -46.46800 49.57300 9.91900 1.000 17.81000 98 HIS B C 1
ATOM 2141 O O . HIS B 2 83 ? -45.64800 48.71800 10.29100 1.000 20.53000 98 HIS B O 1
ATOM 2148 N N . PHE B 2 84 ? -46.14400 50.83900 9.63500 1.000 22.83000 99 PHE B N 1
ATOM 2149 C CA . PHE B 2 84 ? -44.82200 51.42100 9.87500 1.000 17.63000 99 PHE B CA 1
ATOM 2150 C C . PHE B 2 84 ? -44.91400 52.39800 11.05800 1.000 23.78000 99 PHE B C 1
ATOM 2151 O O . PHE B 2 84 ? -45.77100 53.28900 11.04200 1.000 25.91000 99 PHE B O 1
ATOM 2159 N N . SER B 2 85 ? -44.05100 52.23500 12.08300 1.000 25.80000 100 SER B N 1
ATOM 2160 C CA . SER B 2 85 ? -43.93000 53.20500 13.19500 1.000 23.91000 100 SER B CA 1
ATOM 2161 C C . SER B 2 85 ? -42.51400 53.74800 13.22800 1.000 23.14000 100 SER B C 1
ATOM 2162 O O . SER B 2 85 ? -41.56200 52.96300 13.25100 1.000 22.16000 100 SER B O 1
ATOM 2165 N N . PHE B 2 86 ? -42.40500 55.07300 13.20900 1.000 25.68000 101 PHE B N 1
ATOM 2166 C CA . PHE B 2 86 ? -41.16700 55.83400 13.25400 1.000 24.38000 101 PHE B CA 1
ATOM 2167 C C . PHE B 2 86 ? -40.92700 56.32500 14.67700 1.000 31.74000 101 PHE B C 1
ATOM 2168 O O . PHE B 2 86 ? -41.85300 56.80700 15.34400 1.000 24.91000 101 PHE B O 1
ATOM 2176 N N . MET B 2 87 ? -39.68100 56.21400 15.12700 1.000 28.01000 102 MET B N 1
ATOM 2177 C CA . MET B 2 87 ? -39.28000 56.87500 16.36800 1.000 30.60000 102 MET B CA 1
ATOM 2178 C C . MET B 2 87 ? -37.78500 57.15800 16.35800 1.000 36.36000 102 MET B C 1
ATOM 2179 O O . MET B 2 87 ? -36.99400 56.35600 15.86300 1.000 26.20000 102 MET B O 1
ATOM 2184 N N . TRP B 2 88 ? -37.40300 58.31500 16.89900 1.000 30.88000 103 TRP B N 1
ATOM 2185 C CA . TRP B 2 88 ? -35.99000 58.62000 17.00400 1.000 29.68000 103 TRP B CA 1
ATOM 2186 C C . TRP B 2 88 ? -35.30900 57.65600 17.96800 1.000 27.35000 103 TRP B C 1
ATOM 2187 O O . TRP B 2 88 ? -35.88400 57.17700 18.96100 1.000 29.17000 103 TRP B O 1
ATOM 2198 N N . VAL B 2 89 ? -34.05600 57.35700 17.66100 1.000 27.82000 104 VAL B N 1
ATOM 2199 C CA . VAL B 2 89 ? -33.21800 56.58900 18.55300 1.000 28.08000 104 VAL B CA 1
ATOM 2200 C C . VAL B 2 89 ? -32.03600 57.41800 19.02600 1.000 37.14000 104 VAL B C 1
ATOM 2201 O O . VAL B 2 89 ? -31.69100 57.39900 20.21300 1.000 32.37000 104 VAL B O 1
ATOM 2205 N N . ASP B 2 90 ? -31.45800 58.19800 18.13000 1.000 31.97000 105 ASP B N 1
ATOM 2206 C CA . ASP B 2 90 ? -30.36900 59.12300 18.44200 1.000 36.78000 105 ASP B CA 1
ATOM 2207 C C . ASP B 2 90 ? -30.48700 60.27100 17.44500 1.000 25.13000 105 ASP B C 1
ATOM 2208 O O . ASP B 2 90 ? -29.85000 60.24400 16.38400 1.000 33.17000 105 ASP B O 1
ATOM 2213 N N . LYS B 2 91 ? -31.30200 61.26900 17.79200 1.000 32.17000 106 LYS B N 1
ATOM 2214 C CA . LYS B 2 91 ? -31.63300 62.30200 16.81700 1.000 38.95000 106 LYS B CA 1
ATOM 2215 C C . LYS B 2 91 ? -30.39400 63.07500 16.37200 1.000 44.67000 106 LYS B C 1
ATOM 2216 O O . LYS B 2 91 ? -30.34300 63.58400 15.23600 1.000 36.26000 106 LYS B O 1
ATOM 2222 N N . GLU B 2 92 ? -29.36800 63.14900 17.22800 1.000 40.85000 107 GLU B N 1
ATOM 2223 C CA . GLU B 2 92 ? -28.18200 63.90800 16.84900 1.000 46.93000 107 GLU B CA 1
ATOM 2224 C C . GLU B 2 92 ? -27.35500 63.16900 15.81700 1.000 41.72000 107 GLU B C 1
ATOM 2225 O O . GLU B 2 92 ? -26.71400 63.80800 14.97000 1.000 42.45000 107 GLU B O 1
ATOM 2231 N N . LYS B 2 93 ? -27.29100 61.82800 15.92300 1.000 32.49000 108 LYS B N 1
ATOM 2232 C CA . LYS B 2 93 ? -26.65600 60.98300 14.91900 1.000 33.05000 108 LYS B CA 1
ATOM 2233 C C . LYS B 2 93 ? -27.57000 60.71600 13.69900 1.000 29.52000 108 LYS B C 1
ATOM 2234 O O . LYS B 2 93 ? -27.13100 60.04300 12.75600 1.000 33.71000 108 LYS B O 1
ATOM 2240 N N . HIS B 2 94 ? -28.77500 61.29600 13.69900 1.000 31.33000 109 HIS B N 1
ATOM 2241 C CA . HIS B 2 94 ? -29.83700 61.09400 12.69100 1.000 38.89000 109 HIS B CA 1
ATOM 2242 C C . HIS B 2 94 ? -30.13600 59.61700 12.49200 1.000 32.06000 109 HIS B C 1
ATOM 2243 O O . HIS B 2 94 ? -30.18500 59.12300 11.35800 1.000 25.03000 109 HIS B O 1
ATOM 2250 N N . ILE B 2 95 ? -30.29400 58.91400 13.61200 1.000 28.11000 110 ILE B N 1
ATOM 2251 C CA . ILE B 2 95 ? -30.60100 57.49500 13.62000 1.000 28.91000 110 ILE B CA 1
ATOM 2252 C C . ILE B 2 95 ? -32.00600 57.31000 14.18100 1.000 32.57000 110 ILE B C 1
ATOM 2253 O O . ILE B 2 95 ? -32.34900 57.82100 15.26200 1.000 27.67000 110 ILE B O 1
ATOM 2258 N N . ALA B 2 96 ? -32.84400 56.62400 13.41200 1.000 25.81000 111 ALA B N 1
ATOM 2259 C CA . ALA B 2 96 ? -34.21800 56.34100 13.82000 1.000 20.83000 111 ALA B CA 1
ATOM 2260 C C . ALA B 2 96 ? -34.46700 54.84200 13.70800 1.000 20.22000 111 ALA B C 1
ATOM 2261 O O . ALA B 2 96 ? -33.66800 54.09800 13.13300 1.000 22.35000 111 ALA B O 1
ATOM 2263 N N . ARG B 2 97 ? -35.56800 54.39400 14.30000 1.000 22.59000 112 ARG B N 1
ATOM 2264 C CA . ARG B 2 97 ? -36.00700 53.01200 14.17200 1.000 21.21000 112 ARG B CA 1
ATOM 2265 C C . ARG B 2 97 ? -37.32400 53.00900 13.40300 1.000 24.07000 112 ARG B C 1
ATOM 2266 O O . ARG B 2 97 ? -38.22700 53.78400 13.73700 1.000 23.67000 112 ARG B O 1
ATOM 2274 N N . TRP B 2 98 ? -37.45700 52.10800 12.40800 1.000 23.95000 113 TRP B N 1
ATOM 2275 C CA . TRP B 2 98 ? -38.75100 51.82700 11.77900 1.000 19.87000 113 TRP B CA 1
ATOM 2276 C C . TRP B 2 98 ? -39.17100 50.44900 12.28200 1.000 16.77000 113 TRP B C 1
ATOM 2277 O O . TRP B 2 98 ? -38.49900 49.46500 11.97900 1.000 18.77000 113 TRP B O 1
ATOM 2288 N N . THR B 2 99 ? -40.23600 50.38600 13.07500 1.000 17.54000 114 THR B N 1
ATOM 2289 C CA . THR B 2 99 ? -40.82100 49.10400 13.47700 1.000 18.00000 114 THR B CA 1
ATOM 2290 C C . THR B 2 99 ? -41.89000 48.75600 12.43600 1.000 19.41000 114 THR B C 1
ATOM 2291 O O . THR B 2 99 ? -42.86600 49.49200 12.28600 1.000 21.54000 114 THR B O 1
ATOM 2295 N N . ILE B 2 100 ? -41.67600 47.69200 11.68000 1.000 16.54000 115 ILE B N 1
ATOM 2296 C CA . ILE B 2 100 ? -42.57300 47.36800 10.57100 1.000 20.18000 115 ILE B CA 1
ATOM 2297 C C . ILE B 2 100 ? -43.31400 46.08700 10.92400 1.000 18.66000 115 ILE B C 1
ATOM 2298 O O . ILE B 2 100 ? -42.67500 45.06300 11.21100 1.000 20.67000 115 ILE B O 1
ATOM 2303 N N . SER B 2 101 ? -44.65600 46.13500 10.87400 1.000 18.39000 116 SER B N 1
ATOM 2304 C CA . SER B 2 101 ? -45.52400 45.03000 11.30100 1.000 20.42000 116 SER B CA 1
ATOM 2305 C C . SER B 2 101 ? -46.53000 44.72400 10.20300 1.000 20.53000 116 SER B C 1
ATOM 2306 O O . SER B 2 101 ? -46.78700 45.56000 9.33600 1.000 17.31000 116 SER B O 1
ATOM 2309 N N . ASP B 2 102 ? -47.11000 43.53100 10.24100 1.000 20.90000 117 ASP B N 1
ATOM 2310 C CA . ASP B 2 102 ? -48.30600 43.32900 9.41500 1.000 20.44000 117 ASP B CA 1
ATOM 2311 C C . ASP B 2 102 ? -49.40400 44.27500 9.89100 1.000 22.09000 117 ASP B C 1
ATOM 2312 O O . ASP B 2 102 ? -49.33100 44.83400 10.98500 1.000 24.75000 117 ASP B O 1
ATOM 2317 N N . ILE B 2 103 ? -50.43000 44.47800 9.04500 1.000 21.65000 118 ILE B N 1
ATOM 2318 C CA . ILE B 2 103 ? -51.45000 45.47100 9.35900 1.000 21.55000 118 ILE B CA 1
ATOM 2319 C C . ILE B 2 103 ? -52.26300 45.05100 10.57900 1.000 24.32000 118 ILE B C 1
ATOM 2320 O O . ILE B 2 103 ? -52.77200 45.91100 11.30300 1.000 32.13000 118 ILE B O 1
ATOM 2325 N N . GLN B 2 104 ? -52.45300 43.75100 10.80400 1.000 28.06000 119 GLN B N 1
ATOM 2326 C CA . GLN B 2 104 ? -53.11100 43.31700 12.04900 1.000 31.90000 119 GLN B CA 1
ATOM 2327 C C . GLN B 2 104 ? -52.26900 43.62000 13.30500 1.000 38.08000 119 GLN B C 1
ATOM 2328 O O . GLN B 2 104 ? -52.75200 43.38700 14.42600 1.000 34.44000 119 GLN B O 1
ATOM 2334 N N . LYS B 2 105 ? -51.03000 44.13000 13.14000 1.000 32.15000 120 LYS B N 1
ATOM 2335 C CA . LYS B 2 105 ? -50.05600 44.27500 14.22500 1.000 31.88000 120 LYS B CA 1
ATOM 2336 C C . LYS B 2 105 ? -49.84600 42.97500 14.96800 1.000 35.46000 120 LYS B C 1
ATOM 2337 O O . LYS B 2 105 ? -49.63000 42.96900 16.17200 1.000 41.52000 120 LYS B O 1
ATOM 2343 N N . LYS B 2 106 ? -49.95100 41.85600 14.29300 1.000 30.14000 121 LYS B N 1
ATOM 2344 C CA . LYS B 2 106 ? -49.76300 40.63600 15.05400 1.000 33.80000 121 LYS B CA 1
ATOM 2345 C C . LYS B 2 106 ? -48.27900 40.21700 15.05200 1.000 43.96000 121 LYS B C 1
ATOM 2346 O O . LYS B 2 106 ? -47.70300 39.97400 16.11200 1.000 46.51000 121 LYS B O 1
ATOM 2352 N N . LYS B 2 107 ? -47.62100 40.18400 13.89700 1.000 34.02000 122 LYS B N 1
ATOM 2353 C CA . LYS B 2 107 ? -46.23700 39.74600 13.79500 1.000 34.29000 122 LYS B CA 1
ATOM 2354 C C . LYS B 2 107 ? -45.35800 40.94600 13.40000 1.000 37.06000 122 LYS B C 1
ATOM 2355 O O . LYS B 2 107 ? -45.66800 41.67100 12.44500 1.000 33.34000 122 LYS B O 1
ATOM 2361 N N . THR B 2 108 ? -44.28600 41.18700 14.14400 1.000 29.34000 123 THR B N 1
ATOM 2362 C CA . THR B 2 108 ? -43.32900 42.21400 13.75400 1.000 27.68000 123 THR B CA 1
ATOM 2363 C C . THR B 2 108 ? -42.47000 41.67400 12.62800 1.000 27.07000 123 THR B C 1
ATOM 2364 O O . THR B 2 108 ? -41.93400 40.56300 12.73600 1.000 27.29000 123 THR B O 1
ATOM 2368 N N . ILE B 2 109 ? -42.34900 42.44300 11.53800 1.000 18.15000 124 ILE B N 1
ATOM 2369 C CA . ILE B 2 109 ? -41.50200 41.99600 10.43700 1.000 18.62000 124 ILE B CA 1
ATOM 2370 C C . ILE B 2 109 ? -40.04800 42.38700 10.66700 1.000 19.22000 124 ILE B C 1
ATOM 2371 O O . ILE B 2 109 ? -39.13000 41.57000 10.51600 1.000 18.13000 124 ILE B O 1
ATOM 2376 N N . SER B 2 110 ? -39.81900 43.66400 10.99000 1.000 16.72000 125 SER B N 1
ATOM 2377 C CA . SER B 2 110 ? -38.44400 44.05000 11.32400 1.000 20.55000 125 SER B CA 1
ATOM 2378 C C . SER B 2 110 ? -38.52900 45.27100 12.21700 1.000 17.30000 125 SER B C 1
ATOM 2379 O O . SER B 2 110 ? -39.54500 45.98600 12.23800 1.000 19.02000 125 SER B O 1
ATOM 2382 N N . ASN B 2 111 ? -37.43200 45.54200 12.92000 1.000 15.72000 126 ASN B N 1
ATOM 2383 C CA . ASN B 2 111 ? -37.39400 46.79000 13.68800 1.000 19.69000 126 ASN B CA 1
ATOM 2384 C C . ASN B 2 111 ? -35.95400 47.31900 13.70700 1.000 19.91000 126 ASN B C 1
ATOM 2385 O O . ASN B 2 111 ? -35.40300 47.65500 14.75200 1.000 21.71000 126 ASN B O 1
ATOM 2390 N N . TYR B 2 112 ? -35.37400 47.44900 12.51200 1.000 18.91000 127 TYR B N 1
ATOM 2391 C CA . TYR B 2 112 ? -34.00400 47.90400 12.34700 1.000 19.60000 127 TYR B CA 1
ATOM 2392 C C . TYR B 2 112 ? -33.80600 49.35600 12.78200 1.000 17.47000 127 TYR B C 1
ATOM 2393 O O . TYR B 2 112 ? -34.72200 50.17400 12.75900 1.000 16.42000 127 TYR B O 1
ATOM 2402 N N . LEU B 2 113 ? -32.55300 49.67700 13.10300 1.000 19.16000 128 LEU B N 1
ATOM 2403 C CA . LEU B 2 113 ? -32.14300 51.06300 13.13100 1.000 19.93000 128 LEU B CA 1
ATOM 2404 C C . LEU B 2 113 ? -31.83000 51.48000 11.70700 1.000 16.17000 128 LEU B C 1
ATOM 2405 O O . LEU B 2 113 ? -31.32000 50.67900 10.90300 1.000 18.44000 128 LEU B O 1
ATOM 2410 N N . TYR B 2 114 ? -32.00200 52.77300 11.44100 1.000 18.28000 129 TYR B N 1
ATOM 2411 C CA . TYR B 2 114 ? -31.74800 53.36600 10.14400 1.000 17.89000 129 TYR B CA 1
ATOM 2412 C C . TYR B 2 114 ? -31.01400 54.68800 10.33000 1.000 20.66000 129 TYR B C 1
ATOM 2413 O O . TYR B 2 114 ? -31.29800 55.41900 11.28100 1.000 23.98000 129 TYR B O 1
ATOM 2422 N N . ILE B 2 115 ? -30.21100 55.03600 9.32700 1.000 21.15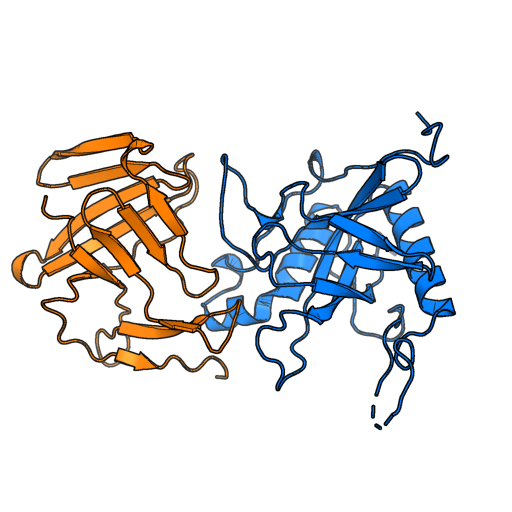000 130 ILE B N 1
ATOM 2423 C CA . ILE B 2 115 ? -29.49600 56.31500 9.25100 1.000 24.91000 130 ILE B CA 1
ATOM 2424 C C . ILE B 2 115 ? -30.06900 57.12300 8.08000 1.000 25.66000 130 ILE B C 1
ATOM 2425 O O . ILE B 2 115 ? -30.27900 56.58200 6.98300 1.000 24.07000 130 ILE B O 1
ATOM 2430 N N . ASP B 2 116 ? -30.37700 58.40100 8.32400 1.000 20.26000 131 ASP B N 1
ATOM 2431 C CA . ASP B 2 116 ? -30.66800 59.34900 7.23800 1.000 24.04000 131 ASP B CA 1
ATOM 2432 C C . ASP B 2 116 ? -29.51200 59.38100 6.22900 1.000 25.56000 131 ASP B C 1
ATOM 2433 O O . ASP B 2 116 ? -28.35900 59.65300 6.57800 1.000 27.33000 131 ASP B O 1
ATOM 2438 N N . SER B 2 117 ? -29.80600 59.05600 4.96500 1.000 19.77000 132 SER B N 1
ATOM 2439 C CA . SER B 2 117 ? -28.75300 58.91000 3.96500 1.000 22.60000 132 SER B CA 1
ATOM 2440 C C . SER B 2 117 ? -27.92700 60.19500 3.81400 1.000 26.89000 132 SER B C 1
ATOM 2441 O O . SER B 2 117 ? -26.77900 60.12000 3.38000 1.000 31.04000 132 SER B O 1
ATOM 2444 N N . ARG B 2 118 ? -28.51700 61.36000 4.11600 1.000 28.85000 133 ARG B N 1
ATOM 2445 C CA . ARG B 2 118 ? -27.77100 62.62600 3.99400 1.000 34.66000 133 ARG B CA 1
ATOM 2446 C C . ARG B 2 118 ? -26.63800 62.74100 5.00900 1.000 43.46000 133 ARG B C 1
ATOM 2447 O O . ARG B 2 118 ? -25.68100 63.48100 4.76500 1.000 46.32000 133 ARG B O 1
ATOM 2455 N N . TYR B 2 119 ? -26.73600 62.04100 6.14700 1.000 33.01000 134 TYR B N 1
ATOM 2456 C CA . TYR B 2 119 ? -25.75600 62.07700 7.22700 1.000 31.68000 134 TYR B CA 1
ATOM 2457 C C . TYR B 2 119 ? -25.01600 60.76400 7.40700 1.000 39.83000 134 TYR B C 1
ATOM 2458 O O . TYR B 2 119 ? -24.38300 60.55300 8.45000 1.000 38.57000 134 TYR B O 1
ATOM 2467 N N . ASN B 2 120 ? -25.09600 59.86400 6.43800 1.000 29.18000 135 ASN B N 1
ATOM 2468 C CA . ASN B 2 120 ? -24.54000 58.53500 6.63100 1.000 32.40000 135 ASN B CA 1
ATOM 2469 C C . ASN B 2 120 ? -23.01800 58.56000 6.51200 1.000 30.61000 135 ASN B C 1
ATOM 2470 O O . ASN B 2 120 ? -22.48200 58.94700 5.47800 1.000 36.46000 135 ASN B O 1
ATOM 2475 N N . THR B 2 121 ? -22.34400 58.05700 7.53700 1.000 30.36000 136 THR B N 1
ATOM 2476 C CA . THR B 2 121 ? -20.91500 57.80700 7.51300 1.000 40.38000 136 THR B CA 1
ATOM 2477 C C . THR B 2 121 ? -20.57900 56.33200 7.61900 1.000 40.75000 136 THR B C 1
ATOM 2478 O O . THR B 2 121 ? -19.38700 55.97500 7.59300 1.000 38.78000 136 THR B O 1
ATOM 2482 N N . PHE B 2 122 ? -21.60900 55.43400 7.72500 1.000 30.19000 137 PHE B N 1
ATOM 2483 C CA . PHE B 2 122 ? -21.21800 54.04100 7.82400 1.000 23.59000 137 PHE B CA 1
ATOM 2484 C C . PHE B 2 122 ? -20.82900 53.53400 6.44900 1.000 25.25000 137 PHE B C 1
ATOM 2485 O O . PHE B 2 122 ? -21.33800 54.03200 5.44900 1.000 28.25000 137 PHE B O 1
ATOM 2493 N N . PRO B 2 123 ? -19.95300 52.53600 6.36300 1.000 23.50000 138 PRO B N 1
ATOM 2494 C CA . PRO B 2 123 ? -19.58200 52.00900 5.05700 1.000 27.31000 138 PRO B CA 1
ATOM 2495 C C . PRO B 2 123 ? -20.71900 51.19300 4.44500 1.000 37.38000 138 PRO B C 1
ATOM 2496 O O . PRO B 2 123 ? -21.44800 50.46900 5.13700 1.000 25.64000 138 PRO B O 1
ATOM 2500 N N . LEU B 2 124 ? -20.81900 51.29100 3.12800 1.000 26.63000 139 LEU B N 1
ATOM 2501 C CA . LEU B 2 124 ? -21.76100 50.50100 2.35400 1.000 27.51000 139 LEU B CA 1
ATOM 2502 C C . LEU B 2 124 ? -21.03400 49.23500 1.95700 1.000 28.58000 139 LEU B C 1
ATOM 2503 O O . LEU B 2 124 ? -20.12900 49.25600 1.14300 1.000 33.69000 139 LEU B O 1
ATOM 2508 N N . ILE B 2 125 ? -21.41700 48.11900 2.51600 1.000 26.44000 140 ILE B N 1
ATOM 2509 C CA . ILE B 2 125 ? -20.67000 46.89800 2.35500 1.000 20.85000 140 ILE B CA 1
ATOM 2510 C C . ILE B 2 125 ? -21.50300 45.93000 1.53600 1.000 45.87000 140 ILE B C 1
ATOM 2511 O O . ILE B 2 125 ? -22.60400 45.53700 1.96900 1.000 27.13000 140 ILE B O 1
ATOM 2516 N N . ASP B 2 126 ? -20.96200 45.52000 0.38100 1.000 38.36000 141 ASP B N 1
ATOM 2517 C CA . ASP B 2 126 ? -21.69600 44.63200 -0.51700 1.000 49.51000 141 ASP B CA 1
ATOM 2518 C C . ASP B 2 126 ? -21.82400 43.28500 0.15900 1.000 41.44000 141 ASP B C 1
ATOM 2519 O O . ASP B 2 126 ? -20.82300 42.64100 0.44800 1.000 50.19000 141 ASP B O 1
ATOM 2524 N N . TYR B 2 127 ? -23.06400 42.89400 0.46000 1.000 41.29000 142 TYR B N 1
ATOM 2525 C CA . TYR B 2 127 ? -23.35700 41.62000 1.10400 1.000 28.17000 142 TYR B CA 1
ATOM 2526 C C . TYR B 2 127 ? -23.11900 40.44800 0.15000 1.000 50.96000 142 TYR B C 1
ATOM 2527 O O . TYR B 2 127 ? -23.52400 40.46300 -1.04600 1.000 39.14000 142 TYR B O 1
ATOM 2536 N N . GLN B 2 128 ? -22.54100 39.39800 0.72400 1.000 32.20000 143 GLN B N 1
ATOM 2537 C CA . GLN B 2 128 ? -22.00200 38.25100 -0.00600 1.000 52.95000 143 GLN B CA 1
ATOM 2538 C C . GLN B 2 128 ? -22.82700 37.04800 0.41700 1.000 50.22000 143 GLN B C 1
ATOM 2539 O O . GLN B 2 128 ? -22.67100 36.55700 1.53400 1.000 43.66000 143 GLN B O 1
ATOM 2545 N N . TRP B 2 129 ? -23.71400 36.58900 -0.46800 1.000 46.89000 144 TRP B N 1
ATOM 2546 C CA . TRP B 2 129 ? -24.67300 35.56400 -0.07900 1.000 43.78000 144 TRP B CA 1
ATOM 2547 C C . TRP B 2 129 ? -24.02600 34.19400 0.14800 1.000 55.20000 144 TRP B C 1
ATOM 2548 O O . TRP B 2 129 ? -24.48000 33.41300 1.00500 1.000 50.94000 144 TRP B O 1
ATOM 2559 N N . ASP B 2 130 ? -22.94100 33.90000 -0.57300 1.000 72.24000 145 ASP B N 1
ATOM 2560 C CA . ASP B 2 130 ? -22.39000 32.54100 -0.65300 1.000 80.85000 145 ASP B CA 1
ATOM 2561 C C . ASP B 2 130 ? -21.29300 32.38900 0.39600 1.000 73.59000 145 ASP B C 1
ATOM 2562 O O . ASP B 2 130 ? -20.09300 32.42300 0.11300 1.000 79.28000 145 ASP B O 1
ATOM 2567 N N . GLU B 2 131 ? -21.73900 32.21900 1.63600 1.000 74.56000 146 GLU B N 1
ATOM 2568 C CA . GLU B 2 131 ? -20.86300 32.04800 2.79000 1.000 88.68000 146 GLU B CA 1
ATOM 2569 C C . GLU B 2 131 ? -19.84200 30.91000 2.63100 1.000 90.91000 146 GLU B C 1
ATOM 2570 O O . GLU B 2 131 ? -19.99400 29.83000 3.21200 1.000 85.57000 146 GLU B O 1
#

Radius of gyration: 21.93 Å; Cα contacts (8 Å, |Δi|>4): 702; chains: 2; bounding box: 54×64×54 Å

Solvent-accessible surface area: 16795 Å² total; per-residue (Å²): 101,98,17,128,98,27,49,85,126,90,23,72,13,60,109,158,4,105,33,15,3,0,16,32,96,150,30,29,88,38,56,90,20,36,111,0,9,60,121,0,0,33,28,0,0,54,60,17,45,5,11,97,107,1,0,39,116,68,145,58,24,13,65,7,15,68,221,168,143,63,120,41,118,69,23,48,77,111,68,2,45,76,0,21,80,42,0,11,97,32,3,96,91,36,49,0,0,0,0,5,10,66,40,125,48,30,37,18,22,102,139,109,120,79,101,9,14,0,0,0,0,0,8,1,17,149,107,91,123,23,41,2,10,1,5,0,0,0,0,11,10,9,53,131,20,119,53,34,0,13,59,96,76,0,46,0,96,49,94,206,64,49,4,6,31,10,33,2,68,12,2,90,86,1,84,0,16,2,25,27,1,13,56,21,74,86,73,132,166,212,183,28,23,52,11,83,0,23,8,8,48,93,38,162,111,33,88,8,0,45,16,9,30,14,31,3,42,61,160,67,90,43,26,13,43,0,8,2,180,103,63,26,0,43,16,7,19,8,24,3,50,59,23,156,34,42,15,141,178,19,124,82,89,112,49,127,139,72,69,46,20,0,32,27,52,3,21,0,31,0,74,46,69,50,112,162,126,46,9,0,67,0,40,0,8,17,63,110,124,184,81,76,49,16,74,70,34,4,4,3,41,169,106,46,124,49,72,99,68,81,33,134,35,130,180

Secondary structure (DSSP, 8-state):
-B-TTTSSB-EE-GGGS----SSSGGG-SHHHHTT-HHHHHHHHHHHTT--TT-S-SSTTSEE-B-----TTTTB-HHHHHHHHHHHHHHHHHT--EEEEEEEEE--S-TTS---EEEEEEEEEEETTEEEEEEE--S---EETTEEGGGSTT-EEEEPTTS-EEEE-TT-TT-EEEEEEEPPP------/-TT-SEEEEPEEETTEEEEEEEEETTEEEEEEE-EEEEETTEEEEE-SSS--EEEEGGGSEEEE-STT-EEEESSEEEEEEEEEGGGTEEEEEEEETTS-SEEE--EEEEGGG--S-EEE-----

Sequence (315 aa):
GVCPLCGKKHIDLRSKIDYQTQFDSRFGTKKEQNVACYKACKVILTNAGLSPNSAPNDNTVIQIGVESHSSSLTIDFVKASEGLNYINQQLETGYPILVGVDYKAGSPNSDKTTDHFIVIVGRGCKNNEVYYLFYEVGTGQQENGQYKGAHENNKLYLKKDNTLQGTPYHNSNKKYIVVQIRKNILSLEHRPYEAIWLAITDTDSGYVVYNYPNFQDEKMIAPEYVAIRNDSLIYATWHDYPEKFSLKYAKIENGNNEQYSFVTEYHFSFMWVDKEKHIARWTISDIQKKKTISNYLYIDSRYNTFPLIDYQWDE

B-factor: mean 30.62, std 16.6, range [10.84, 108.28]

Foldseek 3Di:
DADPQQRHDWFFLDVQFDAAALPDCVQPDPVSSVQCQVVRLLSRQVSQQFDSPFFDPDPPKLFQAADVDDPCPGGDLVSLVVLLVQQVVQRVVSGKWKFWKFFPFDDPDVVDGRIHIWIWGIWDDDSNWIKTAIAHSHFQDDDPHGGQSSDRQRIWTQDPSNWTWHAGRVDRGTIIITGMTIGTHHDDPD/DLLAFKWFFWDQDPVGIAFEWAQALVGNVDIGGFTWHHHPQWTWGGDRHDHIDIDGQVPWDKDADPDGWIWIHDQWIWIWDCDDVVQQKIWIFIGGPVNPDTPDTTITHGPVNDPHYHHYDDPPD

Nearest PDB structures (foldseek):
  1y4h-assembly1_A  TM=4.473E-01  e=2.452E-03  Staphylococcus aureus
  1pxv-assembly1_A  TM=4.446E-01  e=9.508E-03  Staphylococcus aureus
  1x9y-assembly4_D  TM=4.492E-01  e=1.523E-02  Staphylococcus aureus
  2o6x-assembly1_A-2  TM=4.797E-01  e=5.907E-02  Fasciola hepatica
  2eko-assembly1_A  TM=2.755E-01  e=5.853E+00  Homo sapiens

Organism: Bacteroides fragilis (NCBI:txid817)